Protein AF-A0A8E0RZE5-F1 (afdb_monomer_lite)

pLDDT: mean 84.93, std 12.9, range [28.92, 95.44]

Secondary structure (DSSP, 8-state):
--------HHHHHHHTTSS-SSSEEEETT---S-------S--GGGHHHHHHHHHIIIIIIIHIIIIIS----SS-TTSPPPP-TT---EEE-SSS-EEEE-TTS-EE-B--STT--B-S-BSS---EEEEEETTEEEEEEES----S--TT-SSGGGS-----GGGEEEEEETTEEEEEEEEGGGTEEEEEEE---SS---

Radius of gyration: 22.38 Å; chains: 1; bounding box: 60×38×76 Å

Organism: NCBI:txid27845

Sequence (202 aa):
MDVESEETAHELLEKLNLIPQYGWKARFDYQPEFTCRPFTIPRLSQIRDVVSMAVRYTFNYYLRKRFLERRLPFLDPSRHVSWSPIYGVPMGGIGSGAIGRGFRGEFVRSSLIPGIYSYEPQPADQFILTLRQNGRTIYQQVLSPKSAMPSNVSGLRGWSWGFPAESAYYIGLYPRAWTVFELPQYQLLLVCQQVRSFGDTQ

Foldseek 3Di:
DDDPPPCPVVNVCCVVVVDPPDFDKDFLPDDDPDADDPDQDDDPVCCVVCVVVVCCCVPVPQCCCCPVVVDHDLDDSNDDDHDDQFWAAWADDDVQWIWTQGFQRWTAFTCRDPSDTGGDTDQVDFDWDWDDDPNDTPDIATSGQDCDRDPPDDDCPPHHYHQPSRQKMKGGDPPKIWIWGDDVVVRDIDIDIDDYDDPPPD

InterPro domains:
  IPR024462 Glycosyl-hydrolase family 116, N-terminal [PF12215] (88-195)
  IPR052566 Non-lysosomal glucosylceramidase [PTHR12654] (15-195)

Structure (mmCIF, N/CA/C/O backbone):
data_AF-A0A8E0RZE5-F1
#
_entry.id   AF-A0A8E0RZE5-F1
#
loop_
_atom_site.group_PDB
_atom_site.id
_atom_site.type_symbol
_atom_site.label_atom_id
_atom_site.label_alt_id
_atom_site.label_comp_id
_atom_site.label_asym_id
_atom_site.label_entity_id
_atom_site.label_seq_id
_atom_site.pdbx_PDB_ins_code
_atom_site.Cartn_x
_atom_site.Cartn_y
_atom_site.Cartn_z
_atom_site.occupancy
_atom_site.B_iso_or_equiv
_atom_site.auth_seq_id
_atom_site.auth_comp_id
_atom_site.auth_asym_id
_atom_site.auth_atom_id
_atom_site.pdbx_PDB_model_num
ATOM 1 N N . MET A 1 1 ? -3.654 -12.179 39.854 1.00 30.16 1 MET A N 1
ATOM 2 C CA . MET A 1 1 ? -4.596 -11.150 40.310 1.00 30.16 1 MET A CA 1
ATOM 3 C C . MET A 1 1 ? -4.307 -9.877 39.538 1.00 30.16 1 MET A C 1
ATOM 5 O O . MET A 1 1 ? -3.412 -9.150 39.934 1.00 30.16 1 MET A O 1
ATOM 9 N N . ASP A 1 2 ? -4.873 -9.560 38.388 1.00 28.92 2 ASP A N 1
ATOM 10 C CA . ASP A 1 2 ? -5.624 -10.278 37.362 1.00 28.92 2 ASP A CA 1
ATOM 11 C C . ASP A 1 2 ? -5.278 -9.496 36.094 1.00 28.92 2 ASP A C 1
ATOM 13 O O . ASP A 1 2 ? -5.500 -8.290 36.036 1.00 28.92 2 ASP A O 1
ATOM 17 N N . VAL A 1 3 ? -4.627 -10.143 35.131 1.00 35.69 3 VAL A N 1
ATOM 18 C CA . VAL A 1 3 ? -4.495 -9.585 33.784 1.00 35.69 3 VAL A CA 1
ATOM 19 C C . VAL A 1 3 ? -5.544 -10.337 32.994 1.00 35.69 3 VAL A C 1
ATOM 21 O O . VAL A 1 3 ? -5.250 -11.361 32.380 1.00 35.69 3 VAL A O 1
ATOM 24 N N . GLU A 1 4 ? -6.798 -9.906 33.143 1.00 36.44 4 GLU A N 1
ATOM 25 C CA . GLU A 1 4 ? -7.834 -10.243 32.175 1.00 36.44 4 GLU A CA 1
ATOM 26 C C . GLU A 1 4 ? -7.290 -9.812 30.816 1.00 36.44 4 GLU A C 1
ATOM 28 O O . GLU A 1 4 ? -7.094 -8.632 30.534 1.00 36.44 4 GLU A O 1
ATOM 33 N N . SER A 1 5 ? -6.912 -10.811 30.029 1.00 42.62 5 SER A N 1
ATOM 34 C CA . SER A 1 5 ? -6.488 -10.672 28.653 1.00 42.62 5 SER A CA 1
ATOM 35 C C . SER A 1 5 ? -7.617 -9.997 27.883 1.00 42.62 5 SER A C 1
ATOM 37 O O . SER A 1 5 ? -8.615 -10.651 27.575 1.00 42.62 5 SER A O 1
ATOM 39 N N . GLU A 1 6 ? -7.479 -8.701 27.599 1.00 43.62 6 GLU A N 1
ATOM 40 C CA . GLU A 1 6 ? -8.288 -8.045 26.578 1.00 43.62 6 GLU A CA 1
ATOM 41 C C . GLU A 1 6 ? -8.127 -8.868 25.298 1.00 43.62 6 GLU A C 1
ATOM 43 O O . GLU A 1 6 ? -7.033 -8.944 24.731 1.00 43.62 6 GLU A O 1
ATOM 48 N N . GLU A 1 7 ? -9.194 -9.554 24.880 1.00 56.97 7 GLU A N 1
ATOM 49 C CA . GLU A 1 7 ? -9.241 -10.190 23.569 1.00 56.97 7 GLU A CA 1
ATOM 50 C C . GLU A 1 7 ? -8.843 -9.121 22.553 1.00 56.97 7 GLU A C 1
ATOM 52 O O . GLU A 1 7 ? -9.511 -8.092 22.416 1.00 56.97 7 GLU A O 1
ATOM 57 N N . THR A 1 8 ? -7.702 -9.313 21.891 1.00 74.56 8 THR A N 1
ATOM 58 C CA . THR A 1 8 ? -7.180 -8.297 20.975 1.00 74.56 8 THR A CA 1
ATOM 59 C C . THR A 1 8 ? -8.251 -8.071 19.907 1.00 74.56 8 THR A C 1
ATOM 61 O O . THR A 1 8 ? -8.817 -9.045 19.414 1.00 74.56 8 THR A O 1
ATOM 64 N N . ALA A 1 9 ? -8.566 -6.825 19.525 1.00 77.19 9 ALA A N 1
ATOM 65 C CA . ALA A 1 9 ? -9.668 -6.528 18.591 1.00 77.19 9 ALA A CA 1
ATOM 66 C C . ALA A 1 9 ? -9.609 -7.368 17.295 1.00 77.19 9 ALA A C 1
ATOM 68 O O . ALA A 1 9 ? -10.627 -7.702 16.693 1.00 77.19 9 ALA A O 1
ATOM 69 N N . HIS A 1 10 ? -8.400 -7.766 16.904 1.00 76.50 10 HIS A N 1
ATOM 70 C CA . HIS A 1 10 ? -8.121 -8.753 15.873 1.00 76.50 10 HIS A CA 1
ATOM 71 C C . HIS A 1 10 ? -8.764 -10.139 16.121 1.00 76.50 10 HIS A C 1
ATOM 73 O O . HIS A 1 10 ? -9.444 -10.657 15.242 1.00 76.50 10 HIS A O 1
ATOM 79 N N . GLU A 1 11 ? -8.595 -10.745 17.296 1.00 83.25 11 GLU A N 1
ATOM 80 C CA . GLU A 1 11 ? -9.179 -12.053 17.636 1.00 83.25 11 GLU A CA 1
ATOM 81 C C . GLU A 1 11 ? -10.711 -12.007 17.652 1.00 83.25 11 GLU A C 1
ATOM 83 O O . GLU A 1 11 ? -11.373 -12.922 17.161 1.00 83.25 11 GLU A O 1
ATOM 88 N N . LEU A 1 12 ? -11.285 -10.910 18.154 1.00 86.31 12 LEU A N 1
ATOM 89 C CA . LEU A 1 12 ? -12.726 -10.663 18.098 1.00 86.31 12 LEU A CA 1
ATOM 90 C C . LEU A 1 12 ? -13.228 -10.612 16.650 1.00 86.31 12 LEU A C 1
ATOM 92 O O . LEU A 1 12 ? -14.216 -11.260 16.308 1.00 86.31 12 LEU A O 1
ATOM 96 N N . LEU A 1 13 ? -12.535 -9.880 15.776 1.00 88.75 13 LEU A N 1
ATOM 97 C CA . LEU A 1 13 ? -12.908 -9.775 14.366 1.00 88.75 13 LEU A CA 1
ATOM 98 C C . LEU A 1 13 ? -12.758 -11.100 13.605 1.00 88.75 13 LEU A C 1
ATOM 100 O O . LEU A 1 13 ? -13.546 -11.358 12.690 1.00 88.75 13 LEU A O 1
ATOM 104 N N . GLU A 1 14 ? -11.789 -11.941 13.977 1.00 89.81 14 GLU A N 1
ATOM 105 C CA . GLU A 1 14 ? -11.653 -13.302 13.444 1.00 89.81 14 GLU A CA 1
ATOM 106 C C . GLU A 1 14 ? -12.816 -14.192 13.885 1.00 89.81 14 GLU A C 1
ATOM 108 O O . GLU A 1 14 ? -13.432 -14.844 13.044 1.00 89.81 14 GLU A O 1
ATOM 113 N N . LYS A 1 15 ? -13.180 -14.173 15.176 1.00 89.25 15 LYS A N 1
ATOM 114 C CA . LYS A 1 15 ? -14.340 -14.922 15.698 1.00 89.25 15 LYS A CA 1
ATOM 115 C C . LYS A 1 15 ? -15.646 -14.499 15.023 1.00 89.25 15 LYS A C 1
ATOM 117 O O . LYS A 1 15 ? -16.501 -15.337 14.749 1.00 89.25 15 LYS A O 1
ATOM 122 N N . LEU A 1 16 ? -15.787 -13.207 14.725 1.00 89.31 16 LEU A N 1
ATOM 123 C CA . LEU A 1 16 ? -16.935 -12.646 14.009 1.00 89.31 16 LEU A CA 1
ATOM 124 C C . LEU A 1 16 ? -16.896 -12.898 12.489 1.00 89.31 16 LEU A C 1
ATOM 126 O O . LEU A 1 16 ? -17.809 -12.463 11.788 1.00 89.31 16 LEU A O 1
ATOM 130 N N . ASN A 1 17 ? -15.873 -13.586 11.962 1.00 88.00 17 ASN A N 1
ATOM 131 C CA . ASN A 1 17 ? -15.662 -13.834 10.529 1.00 88.00 17 ASN A CA 1
ATOM 132 C C . ASN A 1 17 ? -15.628 -12.556 9.662 1.00 88.00 17 ASN A C 1
ATOM 134 O O . ASN A 1 17 ? -15.908 -12.599 8.462 1.00 88.00 17 ASN A O 1
ATOM 138 N N . LEU A 1 18 ? -15.269 -11.409 10.247 1.00 89.56 18 LEU A N 1
ATOM 139 C CA . LEU A 1 18 ? -15.143 -10.138 9.523 1.00 89.56 18 LEU A CA 1
ATOM 140 C C . LEU A 1 18 ? -13.775 -9.997 8.846 1.00 89.56 18 LEU A C 1
ATOM 142 O O . LEU A 1 18 ? -13.656 -9.346 7.803 1.00 89.56 18 LEU A O 1
ATOM 146 N N . ILE A 1 19 ? -12.753 -10.636 9.419 1.00 92.75 19 ILE A N 1
ATOM 147 C CA . ILE A 1 19 ? -11.403 -10.737 8.857 1.00 92.75 19 ILE A CA 1
ATOM 148 C C . ILE A 1 19 ? -10.989 -12.209 8.731 1.00 92.75 19 ILE A C 1
ATOM 150 O O . ILE A 1 19 ? -11.467 -13.050 9.493 1.00 92.75 19 ILE A O 1
ATOM 154 N N . PRO A 1 20 ? -10.120 -12.559 7.767 1.00 92.06 20 PRO A N 1
ATOM 155 C CA . PRO A 1 20 ? -9.684 -13.935 7.602 1.00 92.06 20 PRO A CA 1
ATOM 156 C C . PRO A 1 20 ? -8.624 -14.311 8.643 1.00 92.06 20 PRO A C 1
ATOM 158 O O . PRO A 1 20 ? -7.721 -13.530 8.943 1.00 92.06 20 PRO A O 1
ATOM 161 N N . GLN A 1 21 ? -8.677 -15.563 9.099 1.00 89.50 21 GLN A N 1
ATOM 162 C CA . GLN A 1 21 ? -7.650 -16.142 9.970 1.00 89.50 21 GLN A CA 1
ATOM 163 C C . GLN A 1 21 ? -6.274 -16.192 9.281 1.00 89.50 21 GLN A C 1
ATOM 165 O O . GLN A 1 21 ? -5.235 -15.942 9.894 1.00 89.50 21 GLN A O 1
ATOM 170 N N . TYR A 1 22 ? -6.269 -16.480 7.977 1.00 90.75 22 TYR A N 1
ATOM 171 C CA . TYR A 1 22 ? -5.066 -16.610 7.159 1.00 90.75 22 TYR A CA 1
ATOM 172 C C . TYR A 1 22 ? -4.827 -15.374 6.291 1.00 90.75 22 TYR A C 1
ATOM 174 O O . TYR A 1 22 ? -5.759 -14.711 5.841 1.00 90.75 22 TYR A O 1
ATOM 182 N N . GLY A 1 23 ? -3.561 -15.102 5.990 1.00 92.12 23 GLY A N 1
ATOM 183 C CA . GLY A 1 23 ? -3.151 -14.008 5.117 1.00 92.12 23 GLY A CA 1
ATOM 184 C C . GLY A 1 23 ? -1.868 -13.357 5.603 1.00 92.12 23 GLY A C 1
ATOM 185 O O . GLY A 1 23 ? -1.383 -13.634 6.699 1.00 92.12 23 GLY A O 1
ATOM 186 N N . TRP A 1 24 ? -1.313 -12.476 4.778 1.00 94.06 24 TRP A N 1
ATOM 187 C CA . TRP A 1 24 ? -0.194 -11.647 5.202 1.00 94.06 24 TRP A CA 1
ATOM 188 C C . TRP A 1 24 ? -0.720 -10.490 6.047 1.00 94.06 24 TRP A C 1
ATOM 190 O O . TRP A 1 24 ? -1.491 -9.670 5.546 1.00 94.06 24 TRP A O 1
ATOM 200 N N . LYS A 1 25 ? -0.322 -10.443 7.320 1.00 93.69 25 LYS A N 1
ATOM 201 C CA . LYS A 1 25 ? -0.759 -9.436 8.288 1.00 93.69 25 LYS A CA 1
ATOM 202 C C . LYS A 1 25 ? 0.394 -8.487 8.585 1.00 93.69 25 LYS A C 1
ATOM 204 O O . LYS A 1 25 ? 1.495 -8.937 8.892 1.00 93.69 25 LYS A O 1
ATOM 209 N N . ALA A 1 26 ? 0.144 -7.188 8.492 1.00 93.50 26 ALA A N 1
ATOM 210 C CA . ALA A 1 26 ? 1.132 -6.161 8.792 1.00 93.50 26 ALA A CA 1
ATOM 211 C C . ALA A 1 26 ? 0.454 -4.956 9.439 1.00 93.50 26 ALA A C 1
ATOM 213 O O . ALA A 1 26 ? -0.523 -4.424 8.911 1.00 93.50 26 ALA A O 1
ATOM 214 N N . ARG A 1 27 ? 0.985 -4.501 10.572 1.00 93.25 27 ARG A N 1
ATOM 215 C CA . ARG A 1 27 ? 0.620 -3.206 11.154 1.00 93.25 27 ARG A CA 1
ATOM 216 C C . ARG A 1 27 ? 1.243 -2.071 10.346 1.00 93.25 27 ARG A C 1
ATOM 218 O O . ARG A 1 27 ? 2.195 -2.290 9.596 1.00 93.25 27 ARG A O 1
ATOM 225 N N . PHE A 1 28 ? 0.716 -0.855 10.457 1.00 93.44 28 PHE A N 1
ATOM 226 C CA . PHE A 1 28 ? 1.209 0.264 9.641 1.00 93.44 28 PHE A CA 1
ATOM 227 C C . PHE A 1 28 ? 2.633 0.708 10.021 1.00 93.44 28 PHE A C 1
ATOM 229 O O . PHE A 1 28 ? 3.340 1.277 9.183 1.00 93.44 28 PHE A O 1
ATOM 236 N N . ASP A 1 29 ? 3.070 0.418 11.244 1.00 92.38 29 ASP A N 1
ATOM 237 C CA . ASP A 1 29 ? 4.423 0.644 11.766 1.00 92.38 29 ASP A CA 1
ATOM 238 C C . ASP A 1 29 ? 5.454 -0.382 11.261 1.00 92.38 29 ASP A C 1
ATOM 240 O O . ASP A 1 29 ? 6.655 -0.133 11.363 1.00 92.38 29 ASP A O 1
ATOM 244 N N . TYR A 1 30 ? 5.013 -1.490 10.653 1.00 91.75 30 TYR A N 1
ATOM 245 C CA . TYR A 1 30 ? 5.892 -2.558 10.181 1.00 91.75 30 TYR A CA 1
ATOM 246 C C . TYR A 1 30 ? 6.994 -2.033 9.250 1.00 91.75 30 TYR A C 1
ATOM 248 O O . TYR A 1 30 ? 6.720 -1.396 8.226 1.00 91.75 30 TYR A O 1
ATOM 256 N N . GLN A 1 31 ? 8.247 -2.340 9.585 1.00 89.44 31 GLN A N 1
ATOM 257 C CA . GLN A 1 31 ? 9.413 -2.082 8.747 1.00 89.44 31 GLN A CA 1
ATOM 258 C C . GLN A 1 31 ? 10.044 -3.413 8.327 1.00 89.44 31 GLN A C 1
ATOM 260 O O . GLN A 1 31 ? 10.204 -4.296 9.169 1.00 89.44 31 GLN A O 1
ATOM 265 N N . PRO A 1 32 ? 10.413 -3.586 7.048 1.00 86.88 32 PRO A N 1
ATOM 266 C CA . PRO A 1 32 ? 11.076 -4.808 6.615 1.00 86.88 32 PRO A CA 1
ATOM 267 C C . PRO A 1 32 ? 12.462 -4.934 7.237 1.00 86.88 32 PRO A C 1
ATOM 269 O O . PRO A 1 32 ? 13.221 -3.969 7.279 1.00 86.88 32 PRO A O 1
ATOM 272 N N . GLU A 1 33 ? 12.814 -6.154 7.627 1.00 86.75 33 GLU A N 1
ATOM 273 C CA . GLU A 1 33 ? 14.111 -6.475 8.233 1.00 86.75 33 GLU A CA 1
ATOM 274 C C . GLU A 1 33 ? 15.277 -6.353 7.244 1.00 86.75 33 GLU A C 1
ATOM 276 O O . GLU A 1 33 ? 16.413 -6.079 7.625 1.00 86.75 33 GLU A O 1
ATOM 281 N N . PHE A 1 34 ? 15.003 -6.552 5.954 1.00 85.75 34 PHE A N 1
ATOM 282 C CA . PHE A 1 34 ? 16.008 -6.543 4.902 1.00 85.75 34 PHE A CA 1
ATOM 283 C C . PHE A 1 34 ? 15.711 -5.482 3.851 1.00 85.75 34 PHE A C 1
ATOM 285 O O . PHE A 1 34 ? 14.564 -5.171 3.533 1.00 85.75 34 PHE A O 1
ATOM 292 N N . THR A 1 35 ? 16.783 -4.970 3.252 1.00 83.81 35 THR A N 1
ATOM 293 C CA . THR A 1 35 ? 16.704 -4.090 2.087 1.00 83.81 35 THR A CA 1
ATOM 294 C C . THR A 1 35 ? 17.123 -4.870 0.852 1.00 83.81 35 THR A C 1
ATOM 296 O O . THR A 1 35 ? 18.185 -5.494 0.827 1.00 83.81 35 THR A O 1
ATOM 299 N N . CYS A 1 36 ? 16.298 -4.855 -0.195 1.00 82.19 36 CYS A N 1
ATOM 300 C CA . CYS A 1 36 ? 16.719 -5.382 -1.488 1.00 82.19 36 CYS A CA 1
ATOM 301 C C . CYS A 1 36 ? 17.327 -4.247 -2.302 1.00 82.19 36 CYS A C 1
ATOM 303 O O . CYS A 1 36 ? 16.740 -3.174 -2.429 1.00 82.19 36 CYS A O 1
ATOM 305 N N . ARG A 1 37 ? 18.489 -4.489 -2.902 1.00 81.25 37 ARG A N 1
ATOM 306 C CA . ARG A 1 37 ? 19.040 -3.597 -3.921 1.00 81.25 37 ARG A CA 1
ATOM 307 C C . ARG A 1 37 ? 18.920 -4.290 -5.270 1.00 81.25 37 ARG A C 1
ATOM 309 O O . ARG A 1 37 ? 19.299 -5.460 -5.359 1.00 81.25 37 ARG A O 1
ATOM 316 N N . PRO A 1 38 ? 18.385 -3.619 -6.305 1.00 81.12 38 PRO A N 1
ATOM 317 C CA . PRO A 1 38 ? 18.428 -4.182 -7.640 1.00 81.12 38 PRO A CA 1
ATOM 318 C C . PRO A 1 38 ? 19.887 -4.412 -8.037 1.00 81.12 38 PRO A C 1
ATOM 320 O O . PRO A 1 38 ? 20.790 -3.676 -7.636 1.00 81.12 38 PRO A O 1
ATOM 323 N N . PHE A 1 39 ? 20.117 -5.472 -8.800 1.00 78.62 39 PHE A N 1
ATOM 324 C CA . PHE A 1 39 ? 21.437 -5.771 -9.323 1.00 78.62 39 PHE A CA 1
ATOM 325 C C . PHE A 1 39 ? 21.789 -4.760 -10.417 1.00 78.62 39 PHE A C 1
ATOM 327 O O . PHE A 1 39 ? 21.282 -4.863 -11.529 1.00 78.62 39 PHE A O 1
ATOM 334 N N . THR A 1 40 ? 22.638 -3.787 -10.085 1.00 72.25 40 THR A N 1
ATOM 335 C CA . THR A 1 40 ? 22.997 -2.700 -11.011 1.00 72.25 40 THR A CA 1
ATOM 336 C C . THR A 1 40 ? 24.359 -2.907 -11.671 1.00 72.25 40 THR A C 1
ATOM 338 O O . THR A 1 40 ? 24.563 -2.485 -12.805 1.00 72.25 40 THR A O 1
ATOM 341 N N . ILE A 1 41 ? 25.316 -3.533 -10.974 1.00 78.69 41 ILE A N 1
ATOM 342 C CA . ILE A 1 41 ? 26.708 -3.635 -11.438 1.00 78.69 41 ILE A CA 1
ATOM 343 C C . ILE A 1 41 ? 27.179 -5.091 -11.334 1.00 78.69 41 ILE A C 1
ATOM 345 O O . ILE A 1 41 ? 27.257 -5.621 -10.220 1.00 78.69 41 ILE A O 1
ATOM 349 N N . PRO A 1 42 ? 27.505 -5.749 -12.464 1.00 80.81 42 PRO A N 1
ATOM 350 C CA . PRO A 1 42 ? 28.067 -7.089 -12.439 1.00 80.81 42 PRO A CA 1
ATOM 351 C C . PRO A 1 42 ? 29.472 -7.092 -11.848 1.00 80.81 42 PRO A C 1
ATOM 353 O O . PRO A 1 42 ? 30.233 -6.133 -11.984 1.00 80.81 42 PRO A O 1
ATOM 356 N N . ARG A 1 43 ? 29.843 -8.207 -11.212 1.00 85.94 43 ARG A N 1
ATOM 357 C CA . ARG A 1 43 ? 31.231 -8.413 -10.782 1.00 85.94 43 ARG A CA 1
ATOM 358 C C . ARG A 1 43 ? 32.127 -8.474 -12.018 1.00 85.94 43 ARG A C 1
ATOM 360 O O . ARG A 1 43 ? 31.706 -8.996 -13.046 1.00 85.94 43 ARG A O 1
ATOM 367 N N . LEU A 1 44 ? 33.377 -8.016 -11.908 1.00 86.31 44 LEU A N 1
ATOM 368 C CA . LEU A 1 44 ? 34.318 -7.990 -13.040 1.00 86.31 44 LEU A CA 1
ATOM 369 C C . LEU A 1 44 ? 34.457 -9.357 -13.733 1.00 86.31 44 LEU A C 1
ATOM 371 O O . LEU A 1 44 ? 34.495 -9.426 -14.957 1.00 86.31 44 LEU A O 1
ATOM 375 N N . SER A 1 45 ? 34.444 -10.448 -12.963 1.00 87.94 45 SER A N 1
ATOM 376 C CA . SER A 1 45 ? 34.486 -11.817 -13.490 1.00 87.94 45 SER A CA 1
ATOM 377 C C . SER A 1 45 ? 33.257 -12.205 -14.319 1.00 87.94 45 SER A C 1
ATOM 379 O O . SER A 1 45 ? 33.375 -13.013 -15.231 1.00 87.94 45 SER A O 1
ATOM 381 N N . GLN A 1 46 ? 32.095 -11.611 -14.039 1.00 87.88 46 GLN A N 1
ATOM 382 C CA . GLN A 1 46 ? 30.822 -11.884 -14.715 1.00 87.88 46 GLN A CA 1
ATOM 383 C C . GLN A 1 46 ? 30.632 -11.032 -15.977 1.00 87.88 46 GLN A C 1
ATOM 385 O O . GLN A 1 46 ? 29.736 -11.302 -16.773 1.00 87.88 46 GLN A O 1
ATOM 390 N N . ILE A 1 47 ? 31.461 -10.001 -16.189 1.00 87.12 47 ILE A N 1
ATOM 391 C CA . ILE A 1 47 ? 31.330 -9.100 -17.344 1.00 87.12 47 ILE A CA 1
ATOM 392 C C . ILE A 1 47 ? 31.426 -9.883 -18.654 1.00 87.12 47 ILE A C 1
ATOM 394 O O . ILE A 1 47 ? 30.617 -9.657 -19.551 1.00 87.12 47 ILE A O 1
ATOM 398 N N . ARG A 1 48 ? 32.356 -10.843 -18.755 1.00 87.31 48 ARG A N 1
ATOM 399 C CA . ARG A 1 48 ? 32.532 -11.666 -19.963 1.00 87.31 48 ARG A CA 1
ATOM 400 C C . ARG A 1 48 ? 31.234 -12.365 -20.379 1.00 87.31 48 ARG A C 1
ATOM 402 O O . ARG A 1 48 ? 30.917 -12.394 -21.567 1.00 87.31 48 ARG A O 1
ATOM 409 N N . ASP A 1 49 ? 30.483 -12.871 -19.409 1.00 85.75 49 ASP A N 1
ATOM 410 C CA . ASP A 1 49 ? 29.258 -13.631 -19.653 1.00 85.75 49 ASP A CA 1
ATOM 411 C C . ASP A 1 49 ? 28.097 -12.707 -20.055 1.00 85.75 49 ASP A C 1
ATOM 413 O O . ASP A 1 49 ? 27.293 -13.036 -20.929 1.00 85.75 49 ASP A O 1
ATOM 417 N N . VAL A 1 50 ? 28.049 -11.502 -19.479 1.00 87.81 50 VAL A N 1
ATOM 418 C CA . VAL A 1 50 ? 26.977 -10.519 -19.707 1.00 87.81 50 VAL A CA 1
ATOM 419 C C . VAL A 1 50 ? 27.176 -9.719 -21.001 1.00 87.81 50 VAL A C 1
ATOM 421 O O . VAL A 1 50 ? 26.194 -9.315 -21.626 1.00 87.81 50 VAL A O 1
ATOM 424 N N . VAL A 1 51 ? 28.418 -9.506 -21.451 1.00 88.62 51 VAL A N 1
ATOM 425 C CA . VAL A 1 51 ? 28.737 -8.644 -22.607 1.00 88.62 51 VAL A CA 1
ATOM 426 C C . VAL A 1 51 ? 28.043 -9.101 -23.890 1.00 88.62 51 VAL A C 1
ATOM 428 O O . VAL A 1 51 ? 27.478 -8.273 -24.603 1.00 88.62 51 VAL A O 1
ATOM 431 N N . SER A 1 52 ? 28.024 -10.405 -24.179 1.00 89.06 52 SER A N 1
ATOM 432 C CA . SER A 1 52 ? 27.389 -10.920 -25.403 1.00 89.06 52 SER A CA 1
ATOM 433 C C . SER A 1 52 ? 25.882 -10.618 -25.447 1.00 89.06 52 SER A C 1
ATOM 435 O O . SER A 1 52 ? 25.350 -10.200 -26.480 1.00 89.06 52 SER A O 1
ATOM 437 N N . MET A 1 53 ? 25.203 -10.757 -24.306 1.00 88.00 53 MET A N 1
ATOM 438 C CA . MET A 1 53 ? 23.792 -10.419 -24.137 1.00 88.00 53 MET A CA 1
ATOM 439 C C . MET A 1 53 ? 23.577 -8.906 -24.203 1.00 88.00 53 MET A C 1
ATOM 441 O O . MET A 1 53 ? 22.663 -8.454 -24.890 1.00 88.00 53 MET A O 1
ATOM 445 N N . ALA A 1 54 ? 24.433 -8.121 -23.543 1.00 88.56 54 ALA A N 1
ATOM 446 C CA . ALA A 1 54 ? 24.340 -6.666 -23.516 1.00 88.56 54 ALA A CA 1
ATOM 447 C C . ALA A 1 54 ? 24.477 -6.057 -24.919 1.00 88.56 54 ALA A C 1
ATOM 449 O O . ALA A 1 54 ? 23.678 -5.200 -25.293 1.00 88.56 54 ALA A O 1
ATOM 450 N N . VAL A 1 55 ? 25.427 -6.537 -25.730 1.00 90.31 55 VAL A N 1
ATOM 451 C CA . VAL A 1 55 ? 25.598 -6.112 -27.131 1.00 90.31 55 VAL A CA 1
ATOM 452 C C . VAL A 1 55 ? 24.354 -6.453 -27.954 1.00 90.31 55 VAL A C 1
ATOM 454 O O . VAL A 1 55 ? 23.788 -5.573 -28.601 1.00 90.31 55 VAL A O 1
ATOM 457 N N . ARG A 1 56 ? 23.871 -7.703 -27.892 1.00 89.06 56 ARG A N 1
ATOM 458 C CA . ARG A 1 56 ? 22.662 -8.123 -28.623 1.00 89.06 56 ARG A CA 1
ATOM 459 C C . ARG A 1 56 ? 21.439 -7.300 -28.223 1.00 89.06 56 ARG A C 1
ATOM 461 O O . ARG A 1 56 ? 20.719 -6.824 -29.095 1.00 89.06 56 ARG A O 1
ATOM 468 N N . TYR A 1 57 ? 21.220 -7.104 -26.925 1.00 89.50 57 TYR A N 1
ATOM 469 C CA . TYR A 1 57 ? 20.116 -6.296 -26.420 1.00 89.50 57 TYR A CA 1
ATOM 470 C C . TYR A 1 57 ? 20.233 -4.846 -26.894 1.00 89.50 57 TYR A C 1
ATOM 472 O O . TYR A 1 57 ? 19.272 -4.297 -27.423 1.00 89.50 57 TYR A O 1
ATOM 480 N N . THR A 1 58 ? 21.410 -4.235 -26.762 1.00 88.31 58 THR A N 1
ATOM 481 C CA . THR A 1 58 ? 21.597 -2.811 -27.060 1.00 88.31 58 THR A CA 1
ATOM 482 C C . THR A 1 58 ? 21.435 -2.539 -28.553 1.00 88.31 58 THR A C 1
ATOM 484 O O . THR A 1 58 ? 20.584 -1.743 -28.948 1.00 88.31 58 THR A O 1
ATOM 487 N N . PHE A 1 59 ? 22.195 -3.233 -29.401 1.00 89.31 59 PHE A N 1
ATOM 488 C CA . PHE A 1 59 ? 22.237 -2.936 -30.831 1.00 89.31 59 PHE A CA 1
ATOM 489 C C . PHE A 1 59 ? 21.037 -3.503 -31.595 1.00 89.31 59 PHE A C 1
ATOM 491 O O . PHE A 1 59 ? 20.434 -2.789 -32.396 1.00 89.31 59 PHE A O 1
ATOM 498 N N . ASN A 1 60 ? 20.638 -4.752 -31.327 1.00 85.56 60 ASN A N 1
ATOM 499 C CA . ASN A 1 60 ? 19.606 -5.410 -32.138 1.00 85.56 60 ASN A CA 1
ATOM 500 C C . ASN A 1 60 ? 18.185 -5.097 -31.658 1.00 85.56 60 ASN A C 1
ATOM 502 O O . ASN A 1 60 ? 17.250 -5.133 -32.461 1.00 85.56 60 ASN A O 1
ATOM 506 N N . TYR A 1 61 ? 18.009 -4.802 -30.366 1.00 87.38 61 TYR A N 1
ATOM 507 C CA . TYR A 1 61 ? 16.690 -4.593 -29.774 1.00 87.38 61 TYR A CA 1
ATOM 508 C C . TYR A 1 61 ? 16.467 -3.147 -29.321 1.00 87.38 61 TYR A C 1
ATOM 510 O O . TYR A 1 61 ? 15.563 -2.492 -29.836 1.00 87.38 61 TYR A O 1
ATOM 518 N N . TYR A 1 62 ? 17.289 -2.618 -28.413 1.00 88.31 62 TYR A N 1
ATOM 519 C CA . TYR A 1 62 ? 17.082 -1.305 -27.800 1.00 88.31 62 TYR A CA 1
ATOM 520 C C . TYR A 1 62 ? 17.161 -0.171 -28.826 1.00 88.31 62 TYR A C 1
ATOM 522 O O . TYR A 1 62 ? 16.218 0.613 -28.932 1.00 88.31 62 TYR A O 1
ATOM 530 N N . LEU A 1 63 ? 18.231 -0.107 -29.632 1.00 88.00 63 LEU A N 1
ATOM 531 C CA . LEU A 1 63 ? 18.367 0.922 -30.670 1.00 88.00 63 LEU A CA 1
ATOM 532 C C . LEU A 1 63 ? 17.226 0.836 -31.690 1.00 88.00 63 LEU A C 1
ATOM 534 O O . LEU A 1 63 ? 16.588 1.842 -31.995 1.00 88.00 63 LEU A O 1
ATOM 538 N N . ARG A 1 64 ? 16.904 -0.372 -32.165 1.00 86.06 64 ARG A N 1
ATOM 539 C CA . ARG A 1 64 ? 15.808 -0.589 -33.116 1.00 86.06 64 ARG A CA 1
ATOM 540 C C . ARG A 1 64 ? 14.458 -0.134 -32.546 1.00 86.06 64 ARG A C 1
ATOM 542 O O . ARG A 1 64 ? 13.748 0.625 -33.200 1.00 86.06 64 ARG A O 1
ATOM 549 N N . LYS A 1 65 ? 14.113 -0.534 -31.318 1.00 86.62 65 LYS A N 1
ATOM 550 C CA . LYS A 1 65 ? 12.860 -0.136 -30.653 1.00 86.62 65 LYS A CA 1
ATOM 551 C C . LYS A 1 65 ? 12.791 1.369 -30.396 1.00 86.62 65 LYS A C 1
ATOM 553 O O . LYS A 1 65 ? 11.767 1.992 -30.679 1.00 86.62 65 LYS A O 1
ATOM 558 N N . ARG A 1 66 ? 13.882 1.960 -29.899 1.00 84.38 66 ARG A N 1
ATOM 559 C CA . ARG A 1 66 ? 13.927 3.372 -29.507 1.00 84.38 66 ARG A CA 1
ATOM 560 C C . ARG A 1 66 ? 13.919 4.313 -30.708 1.00 84.38 66 ARG A C 1
ATOM 562 O O . ARG A 1 66 ? 13.192 5.303 -30.673 1.00 84.38 66 ARG A O 1
ATOM 569 N N . PHE A 1 67 ? 14.712 4.018 -31.738 1.00 86.62 67 PHE A N 1
ATOM 570 C CA . PHE A 1 67 ? 14.909 4.917 -32.877 1.00 86.62 67 PHE A CA 1
ATOM 571 C C . PHE A 1 67 ? 13.974 4.621 -34.051 1.00 86.62 67 PHE A C 1
ATOM 573 O O . PHE A 1 67 ? 13.445 5.564 -34.635 1.00 86.62 67 PHE A O 1
ATOM 580 N N . LEU A 1 68 ? 13.728 3.347 -34.376 1.00 87.06 68 LEU A N 1
ATOM 581 C CA . LEU A 1 68 ? 12.898 2.979 -35.527 1.00 87.06 68 LEU A CA 1
ATOM 582 C C . LEU A 1 68 ? 11.410 2.957 -35.163 1.00 87.06 68 LEU A C 1
ATOM 584 O O . LEU A 1 68 ? 10.593 3.580 -35.831 1.00 87.06 68 LEU A O 1
ATOM 588 N N . GLU A 1 69 ? 11.059 2.274 -34.071 1.00 85.25 69 GLU A N 1
ATOM 589 C CA . GLU A 1 69 ? 9.657 2.120 -33.652 1.00 85.25 69 GLU A CA 1
ATOM 590 C C . GLU A 1 69 ? 9.169 3.239 -32.718 1.00 85.25 69 GLU A C 1
ATOM 592 O O . GLU A 1 69 ? 7.972 3.334 -32.455 1.00 85.25 69 GLU A O 1
ATOM 597 N N . ARG A 1 70 ? 10.080 4.083 -32.205 1.00 83.25 70 ARG A N 1
ATOM 598 C CA . ARG A 1 70 ? 9.804 5.156 -31.228 1.00 83.25 70 ARG A CA 1
ATOM 599 C C . ARG A 1 70 ? 9.045 4.678 -29.983 1.00 83.25 70 ARG A C 1
ATOM 601 O O . ARG A 1 70 ? 8.305 5.442 -29.366 1.00 83.25 70 ARG A O 1
ATOM 608 N N . ARG A 1 71 ? 9.259 3.423 -29.581 1.00 79.50 71 ARG A N 1
ATOM 609 C CA . ARG A 1 71 ? 8.662 2.815 -28.383 1.00 79.50 71 ARG A CA 1
ATOM 610 C C . ARG A 1 71 ? 9.724 2.559 -27.322 1.00 79.50 71 ARG A C 1
ATOM 612 O O . ARG A 1 71 ? 10.902 2.380 -27.631 1.00 79.50 71 ARG A O 1
ATOM 619 N N . LEU A 1 72 ? 9.301 2.547 -26.061 1.00 74.06 72 LEU A N 1
ATOM 620 C CA . LEU A 1 72 ? 10.148 2.093 -24.964 1.00 74.06 72 LEU A CA 1
ATOM 621 C C . LEU A 1 72 ? 10.129 0.558 -24.903 1.00 74.06 72 LEU A C 1
ATOM 623 O O . LEU A 1 72 ? 9.077 -0.045 -25.139 1.00 74.06 72 LEU A O 1
ATOM 627 N N . PRO A 1 73 ? 11.270 -0.087 -24.616 1.00 76.81 73 PRO A N 1
ATOM 628 C CA . PRO A 1 73 ? 11.295 -1.517 -24.348 1.00 76.81 73 PRO A CA 1
ATOM 629 C C . PRO A 1 73 ? 10.470 -1.822 -23.089 1.00 76.81 73 PRO A C 1
ATOM 631 O O . PRO A 1 73 ? 10.575 -1.118 -22.090 1.00 76.81 73 PRO A O 1
ATOM 634 N N . PHE A 1 74 ? 9.653 -2.878 -23.141 1.00 71.00 74 PHE A N 1
ATOM 635 C CA . PHE A 1 74 ? 8.821 -3.292 -22.002 1.00 71.00 74 PHE A CA 1
ATOM 636 C C . PHE A 1 74 ? 9.658 -3.758 -20.796 1.00 71.00 74 PHE A C 1
ATOM 638 O O . PHE A 1 74 ? 9.320 -3.472 -19.654 1.00 71.00 74 PHE A O 1
ATOM 645 N N . LEU A 1 75 ? 10.773 -4.445 -21.059 1.00 73.81 75 LEU A N 1
ATOM 646 C CA . LEU A 1 75 ? 11.782 -4.819 -20.071 1.00 73.81 75 LEU A CA 1
ATOM 647 C C . LEU A 1 75 ? 13.068 -4.078 -20.412 1.00 73.81 75 LEU A C 1
ATOM 649 O O . LEU A 1 75 ? 13.668 -4.345 -21.455 1.00 73.81 75 LEU A O 1
ATOM 653 N N . ASP A 1 76 ? 13.469 -3.158 -19.540 1.00 76.88 76 ASP A N 1
ATOM 654 C CA . ASP A 1 76 ? 14.729 -2.439 -19.657 1.00 76.88 76 ASP A CA 1
ATOM 655 C C . ASP A 1 76 ? 15.670 -2.840 -18.513 1.00 76.88 76 ASP A C 1
ATOM 657 O O . ASP A 1 76 ? 15.508 -2.357 -17.390 1.00 76.88 76 ASP A O 1
ATOM 661 N N . PRO A 1 77 ? 16.672 -3.701 -18.770 1.00 76.38 77 PRO A N 1
ATOM 662 C CA . PRO A 1 77 ? 17.647 -4.104 -17.765 1.00 76.38 77 PRO A CA 1
ATOM 663 C C . PRO A 1 77 ? 18.482 -2.941 -17.229 1.00 76.38 77 PRO A C 1
ATOM 665 O O . PRO A 1 77 ? 19.134 -3.116 -16.213 1.00 76.38 77 PRO A O 1
ATOM 668 N N . SER A 1 78 ? 18.501 -1.783 -17.897 1.00 74.62 78 SER A N 1
ATOM 669 C CA . SER A 1 78 ? 19.247 -0.606 -17.436 1.00 74.62 78 SER A CA 1
ATOM 670 C C . SER A 1 78 ? 18.438 0.300 -16.503 1.00 74.62 78 SER A C 1
ATOM 672 O O . SER A 1 78 ? 19.008 1.102 -15.763 1.00 74.62 78 SER A O 1
ATOM 674 N N . ARG A 1 79 ? 17.104 0.177 -16.517 1.00 78.25 79 ARG A N 1
ATOM 675 C CA . ARG A 1 79 ? 16.187 0.964 -15.688 1.00 78.25 79 ARG A CA 1
ATOM 676 C C . ARG A 1 79 ? 15.514 0.059 -14.674 1.00 78.25 79 ARG A C 1
ATOM 678 O O . ARG A 1 79 ? 14.429 -0.471 -14.895 1.00 78.25 79 ARG A O 1
ATOM 685 N N . HIS A 1 80 ? 16.171 -0.095 -13.537 1.00 81.25 80 HIS A N 1
ATOM 686 C CA . HIS A 1 80 ? 15.615 -0.841 -12.420 1.00 81.25 80 HIS A CA 1
ATOM 687 C C . HIS A 1 80 ? 14.583 -0.007 -11.661 1.00 81.25 80 HIS A C 1
ATOM 689 O O . HIS A 1 80 ? 14.766 1.190 -11.440 1.00 81.25 80 HIS A O 1
ATOM 695 N N . VAL A 1 81 ? 13.526 -0.668 -11.202 1.00 84.06 81 VAL A N 1
ATOM 696 C CA . VAL A 1 81 ? 12.591 -0.089 -10.237 1.00 84.06 81 VAL A CA 1
ATOM 697 C C . VAL A 1 81 ? 13.274 -0.074 -8.871 1.00 84.06 81 VAL A C 1
ATOM 699 O O . VAL A 1 81 ? 13.864 -1.076 -8.458 1.00 84.06 81 VAL A O 1
ATOM 702 N N . SER A 1 82 ? 13.222 1.064 -8.178 1.00 84.00 82 SER A N 1
ATOM 703 C CA . SER A 1 82 ? 13.748 1.165 -6.820 1.00 84.00 82 SER A CA 1
ATOM 704 C C . SER A 1 82 ? 12.967 0.249 -5.880 1.00 84.00 82 SER A C 1
ATOM 706 O O . SER A 1 82 ? 11.758 0.051 -6.013 1.00 84.00 82 SER A O 1
ATOM 708 N N . TRP A 1 83 ? 13.668 -0.338 -4.914 1.00 86.44 83 TRP A N 1
ATOM 709 C CA . TRP A 1 83 ? 13.010 -1.139 -3.895 1.00 86.44 83 TRP A CA 1
ATOM 710 C C . TRP A 1 83 ? 12.147 -0.240 -3.010 1.00 86.44 83 TRP A C 1
ATOM 712 O O . TRP A 1 83 ? 12.638 0.724 -2.423 1.00 86.44 83 TRP A O 1
ATOM 722 N N . SER A 1 84 ? 10.859 -0.564 -2.927 1.00 88.38 84 SER A N 1
ATOM 723 C CA . SER A 1 84 ? 9.900 0.131 -2.077 1.00 88.38 84 SER A CA 1
ATOM 724 C C . SER A 1 84 ? 8.961 -0.892 -1.432 1.00 88.38 84 SER A C 1
ATOM 726 O O . SER A 1 84 ? 8.105 -1.461 -2.109 1.00 88.38 84 SER A O 1
ATOM 728 N N . PRO A 1 85 ? 9.116 -1.189 -0.136 1.00 89.81 85 PRO A N 1
ATOM 729 C CA . PRO A 1 85 ? 8.365 -2.234 0.548 1.00 89.81 85 PRO A CA 1
ATOM 730 C C . PRO A 1 85 ? 7.030 -1.695 1.070 1.00 89.81 85 PRO A C 1
ATOM 732 O O . PRO A 1 85 ? 6.734 -1.789 2.254 1.00 89.81 85 PRO A O 1
ATOM 735 N N . ILE A 1 86 ? 6.253 -1.052 0.202 1.00 90.44 86 ILE A N 1
ATOM 736 C CA . ILE A 1 86 ? 4.998 -0.381 0.576 1.00 90.44 86 ILE A CA 1
ATOM 737 C C . ILE A 1 86 ? 3.771 -1.035 -0.055 1.00 90.44 86 ILE A C 1
ATOM 739 O O . ILE A 1 86 ? 2.656 -0.587 0.171 1.00 90.44 86 ILE A O 1
ATOM 743 N N . TYR A 1 87 ? 3.957 -2.075 -0.868 1.00 92.38 87 TYR A N 1
ATOM 744 C CA . TYR A 1 87 ? 2.895 -2.674 -1.672 1.00 92.38 87 TYR A CA 1
ATOM 745 C C . TYR A 1 87 ? 1.959 -3.575 -0.857 1.00 92.38 87 TYR A C 1
ATOM 747 O O . TYR A 1 87 ? 2.313 -4.082 0.203 1.00 92.38 87 TYR A O 1
ATOM 755 N N . GLY A 1 88 ? 0.761 -3.788 -1.396 1.00 93.44 88 GLY A N 1
ATOM 756 C CA . GLY A 1 88 ? -0.229 -4.731 -0.890 1.00 93.44 88 GLY A CA 1
ATOM 757 C C . GLY A 1 88 ? -0.929 -5.460 -2.036 1.00 93.44 88 GLY A C 1
ATOM 758 O O . GLY A 1 88 ? -0.397 -5.576 -3.146 1.00 93.44 88 GLY A O 1
ATOM 759 N N . VAL A 1 89 ? -2.126 -5.973 -1.761 1.00 93.81 89 VAL A N 1
ATOM 760 C CA . VAL A 1 89 ? -2.944 -6.704 -2.733 1.00 93.81 89 VAL A CA 1
ATOM 761 C C . VAL A 1 89 ? -3.464 -5.713 -3.782 1.00 93.81 89 VAL A C 1
ATOM 763 O O . VAL A 1 89 ? -4.013 -4.670 -3.423 1.00 93.81 89 VAL A O 1
ATOM 766 N N . PRO A 1 90 ? -3.287 -5.992 -5.084 1.00 92.19 90 PRO A N 1
ATOM 767 C CA . PRO A 1 90 ? -3.755 -5.095 -6.129 1.00 92.19 90 PRO A CA 1
ATOM 768 C C . PRO A 1 90 ? -5.268 -5.198 -6.335 1.00 92.19 90 PRO A C 1
ATOM 770 O O . PRO A 1 90 ? -5.861 -6.272 -6.233 1.00 92.19 90 PRO A O 1
ATOM 773 N N . MET A 1 91 ? -5.866 -4.080 -6.734 1.00 90.38 91 MET A N 1
ATOM 774 C CA . MET A 1 91 ? -7.264 -3.968 -7.137 1.00 90.38 91 MET A CA 1
ATOM 775 C C . MET A 1 91 ? -7.321 -3.817 -8.660 1.00 90.38 91 MET A C 1
ATOM 777 O O . MET A 1 91 ? -6.824 -2.836 -9.207 1.00 90.38 91 MET A O 1
ATOM 781 N N . GLY A 1 92 ? -7.891 -4.788 -9.373 1.00 88.06 92 GLY A N 1
ATOM 782 C CA . GLY A 1 92 ? -8.001 -4.715 -10.834 1.00 88.06 92 GLY A CA 1
ATOM 783 C C . GLY A 1 92 ? -8.416 -6.020 -11.504 1.00 88.06 92 GLY A C 1
ATOM 784 O O . GLY A 1 92 ? -8.057 -7.109 -11.055 1.00 88.06 92 GLY A O 1
ATOM 785 N N . GLY A 1 93 ? -9.203 -5.900 -12.573 1.00 85.56 93 GLY A N 1
ATOM 786 C CA . GLY A 1 93 ? -9.618 -6.937 -13.524 1.00 85.56 93 GLY A CA 1
ATOM 787 C C . GLY A 1 93 ? -8.459 -7.596 -14.271 1.00 85.56 93 GLY A C 1
ATOM 788 O O . GLY A 1 93 ? -7.410 -6.985 -14.470 1.00 85.56 93 GLY A O 1
ATOM 789 N N . ILE A 1 94 ? -8.671 -8.815 -14.776 1.00 85.00 94 ILE A N 1
ATOM 790 C CA . ILE A 1 94 ? -7.849 -9.278 -15.905 1.00 85.00 94 ILE A CA 1
ATOM 791 C C 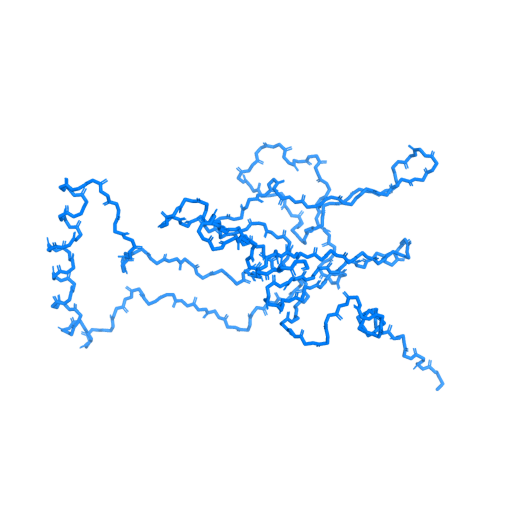. ILE A 1 94 ? -8.180 -8.366 -17.093 1.00 85.00 94 ILE A C 1
ATOM 793 O O . ILE A 1 94 ? -9.347 -8.182 -17.420 1.00 85.00 94 ILE A O 1
ATOM 797 N N . GLY A 1 95 ? -7.163 -7.761 -17.708 1.00 85.06 95 GLY A N 1
ATOM 798 C CA . GLY A 1 95 ? -7.324 -6.915 -18.897 1.00 85.06 95 GLY A CA 1
ATOM 799 C C . GLY A 1 95 ? -7.812 -5.479 -18.651 1.00 85.06 95 GLY A C 1
ATOM 800 O O . GLY A 1 95 ? -7.680 -4.661 -19.553 1.00 85.06 95 GLY A O 1
ATOM 801 N N . SER A 1 96 ? -8.294 -5.126 -17.452 1.00 87.25 96 SER A N 1
ATOM 802 C CA . SER A 1 96 ? -8.733 -3.750 -17.136 1.00 87.25 96 SER A CA 1
ATOM 803 C C . SER A 1 96 ? -7.613 -2.830 -16.637 1.00 87.25 96 SER A C 1
ATOM 805 O O . SER A 1 96 ? -7.851 -1.656 -16.372 1.00 87.25 96 SER A O 1
ATOM 807 N N . GLY A 1 97 ? -6.419 -3.382 -16.407 1.00 89.44 97 GLY A N 1
ATOM 808 C CA . GLY A 1 97 ? -5.398 -2.746 -15.576 1.00 89.44 97 GLY A CA 1
ATOM 809 C C . GLY A 1 97 ? -5.695 -2.885 -14.079 1.00 89.44 97 GLY A C 1
ATOM 810 O O . GLY A 1 97 ? -6.791 -3.287 -13.673 1.00 89.44 97 GLY A O 1
ATOM 811 N N . ALA A 1 98 ? -4.692 -2.586 -13.253 1.00 91.25 98 ALA A N 1
ATOM 812 C CA . ALA A 1 98 ? -4.784 -2.697 -11.799 1.00 91.25 98 ALA A CA 1
ATOM 813 C C . ALA A 1 98 ? -4.159 -1.502 -11.076 1.00 91.25 98 ALA A C 1
ATOM 815 O O . ALA A 1 98 ? -3.165 -0.936 -11.531 1.00 91.25 98 ALA A O 1
ATOM 816 N N . ILE A 1 99 ? -4.717 -1.159 -9.920 1.00 93.06 99 ILE A N 1
ATOM 817 C CA . ILE A 1 99 ? -4.204 -0.164 -8.983 1.00 93.06 99 ILE A CA 1
ATOM 818 C C . ILE A 1 99 ? -3.751 -0.909 -7.730 1.00 93.06 99 ILE A C 1
ATOM 820 O O . ILE A 1 99 ? -4.535 -1.619 -7.101 1.00 93.06 99 ILE A O 1
ATOM 824 N N . GLY A 1 100 ? -2.479 -0.785 -7.367 1.00 92.44 100 GLY A N 1
ATOM 825 C CA . GLY A 1 100 ? -2.000 -1.304 -6.095 1.00 92.44 100 GLY A CA 1
ATOM 826 C C . GLY A 1 100 ? -2.502 -0.440 -4.944 1.00 92.44 100 GLY A C 1
ATOM 827 O O . GLY A 1 100 ? -2.473 0.789 -5.010 1.00 92.44 100 GLY A O 1
ATOM 828 N N . ARG A 1 101 ? -2.926 -1.083 -3.858 1.00 92.62 101 ARG A N 1
ATOM 829 C CA . ARG A 1 101 ? -3.068 -0.407 -2.573 1.00 92.62 101 ARG A CA 1
ATOM 830 C C . ARG A 1 101 ? -2.006 -0.947 -1.637 1.00 92.62 101 ARG A C 1
ATOM 832 O O . ARG A 1 101 ? -1.889 -2.154 -1.440 1.00 92.62 101 ARG A O 1
ATOM 839 N N . GLY A 1 102 ? -1.177 -0.050 -1.138 1.00 92.94 102 GLY A N 1
ATOM 840 C CA . GLY A 1 102 ? -0.166 -0.338 -0.152 1.00 92.94 102 GLY A CA 1
ATOM 841 C C . GLY A 1 102 ? -0.787 -0.718 1.178 1.00 92.94 102 GLY A C 1
ATOM 842 O O . GLY A 1 102 ? -1.904 -0.304 1.497 1.00 92.94 102 GLY A O 1
ATOM 843 N N . PHE A 1 103 ? -0.052 -1.487 1.976 1.00 93.50 103 PHE A N 1
ATOM 844 C CA . PHE A 1 103 ? -0.567 -1.958 3.260 1.00 93.50 103 PHE A CA 1
ATOM 845 C C . PHE A 1 103 ? -0.866 -0.808 4.230 1.00 93.50 103 PHE A C 1
ATOM 847 O O . PHE A 1 103 ? -1.765 -0.924 5.045 1.00 93.50 103 PHE A O 1
ATOM 854 N N . ARG A 1 104 ? -0.190 0.339 4.077 1.00 92.88 104 ARG A N 1
ATOM 855 C CA . ARG A 1 104 ? -0.435 1.581 4.834 1.00 92.88 104 ARG A CA 1
ATOM 856 C C . ARG A 1 104 ? -1.589 2.440 4.297 1.00 92.88 104 ARG A C 1
ATOM 858 O O . ARG A 1 104 ? -1.752 3.581 4.719 1.00 92.88 104 ARG A O 1
ATOM 865 N N . GLY 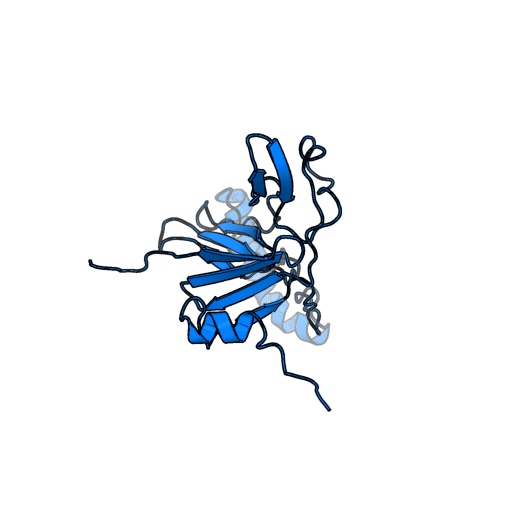A 1 105 ? -2.349 1.940 3.323 1.00 90.75 105 GLY A N 1
ATOM 866 C CA . GLY A 1 105 ? -3.483 2.644 2.716 1.00 90.75 105 GLY A CA 1
ATOM 867 C C . GLY A 1 105 ? -3.150 3.510 1.495 1.00 90.75 105 GLY A C 1
ATOM 868 O O . GLY A 1 105 ? -4.061 4.082 0.907 1.00 90.75 105 GLY A O 1
ATOM 869 N N . GLU A 1 106 ? -1.886 3.578 1.078 1.00 91.38 106 GLU A N 1
ATOM 870 C CA . GLU A 1 106 ? -1.432 4.374 -0.072 1.00 91.38 106 GLU A CA 1
ATOM 871 C C . GLU A 1 106 ? -1.877 3.760 -1.406 1.00 91.38 106 GLU A C 1
ATOM 873 O O . GLU A 1 106 ? -1.755 2.555 -1.596 1.00 91.38 106 GLU A O 1
ATOM 878 N N . PHE A 1 107 ? -2.311 4.558 -2.380 1.00 92.81 107 PHE A N 1
ATOM 879 C CA . PHE A 1 107 ? -2.519 4.066 -3.746 1.00 92.81 107 PHE A CA 1
ATOM 880 C C . PHE A 1 107 ? -1.201 4.160 -4.519 1.00 92.81 107 PHE A C 1
ATOM 882 O O . PHE A 1 107 ? -0.637 5.241 -4.672 1.00 92.81 107 PHE A O 1
ATOM 889 N N . VAL A 1 108 ? -0.669 3.017 -4.951 1.00 92.19 108 VAL A N 1
ATOM 890 C CA . VAL A 1 108 ? 0.687 2.854 -5.510 1.00 92.19 108 VAL A CA 1
ATOM 891 C C . VAL A 1 108 ? 0.684 1.819 -6.633 1.00 92.19 108 VAL A C 1
ATOM 893 O O . VAL A 1 108 ? -0.226 1.004 -6.729 1.00 92.19 108 VAL A O 1
ATOM 896 N N . ARG A 1 109 ? 1.735 1.769 -7.462 1.00 92.12 109 ARG A N 1
ATOM 897 C CA . ARG A 1 109 ? 1.916 0.706 -8.477 1.00 92.12 109 ARG A CA 1
ATOM 898 C C . ARG A 1 109 ? 0.692 0.556 -9.397 1.00 92.12 109 ARG A C 1
ATOM 900 O O . ARG A 1 109 ? 0.130 -0.532 -9.533 1.00 92.12 109 ARG A O 1
ATOM 907 N N . SER A 1 110 ? 0.256 1.651 -10.013 1.00 92.44 110 SER A N 1
ATOM 908 C CA . SER A 1 110 ? -0.848 1.618 -10.972 1.00 92.44 110 SER A CA 1
ATOM 909 C C . SER A 1 110 ? -0.373 1.122 -12.342 1.00 92.44 110 SER A C 1
ATOM 911 O O . SER A 1 110 ? 0.737 1.404 -12.787 1.00 92.44 110 SER A O 1
ATOM 913 N N . SER A 1 111 ? -1.221 0.337 -12.998 1.00 91.62 111 SER A N 1
ATOM 914 C CA . SER A 1 111 ? -0.994 -0.321 -14.293 1.00 91.62 111 SER A CA 1
ATOM 915 C C . SER A 1 111 ? -2.211 -0.141 -15.199 1.00 91.62 111 SER A C 1
ATOM 917 O O . SER A 1 111 ? -2.697 -1.076 -15.831 1.00 91.62 111 SER A O 1
ATOM 919 N N . LEU A 1 112 ? -2.756 1.076 -15.192 1.00 90.12 112 LEU A N 1
ATOM 920 C CA . LEU A 1 112 ? -3.955 1.436 -15.95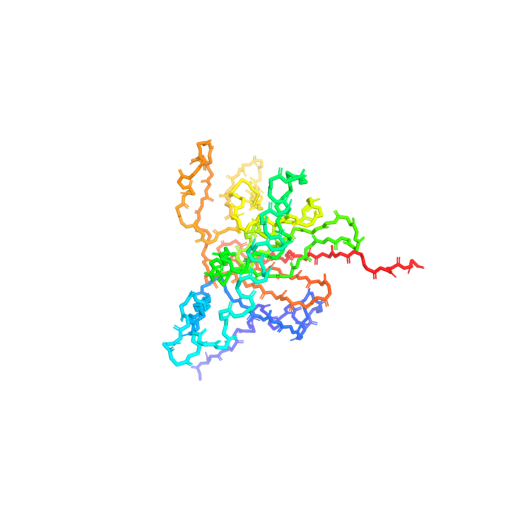2 1.00 90.12 112 LEU A CA 1
ATOM 921 C C . LEU A 1 112 ? -3.692 1.461 -17.459 1.00 90.12 112 LEU A C 1
ATOM 923 O O . LEU A 1 112 ? -4.582 1.169 -18.249 1.00 90.12 112 LEU A O 1
ATOM 927 N N . ILE A 1 113 ? -2.458 1.782 -17.853 1.00 87.38 113 ILE A N 1
ATOM 928 C CA . ILE A 1 113 ? -2.017 1.700 -19.241 1.00 87.38 113 ILE A CA 1
ATOM 929 C C . ILE A 1 113 ? -1.262 0.376 -19.402 1.00 87.38 113 ILE A C 1
ATOM 931 O O . ILE A 1 113 ? -0.230 0.190 -18.750 1.00 87.38 113 ILE A O 1
ATOM 935 N N . PRO A 1 114 ? -1.734 -0.551 -20.254 1.00 83.56 114 PRO A N 1
ATOM 936 C CA . PRO A 1 114 ? -1.070 -1.830 -20.457 1.00 83.56 114 PRO A CA 1
ATOM 937 C C . PRO A 1 114 ? 0.410 -1.656 -20.805 1.00 83.56 114 PRO A C 1
ATOM 939 O O . PRO A 1 114 ? 0.774 -0.926 -21.726 1.00 83.56 114 PRO A O 1
ATOM 942 N N . GLY A 1 115 ? 1.272 -2.334 -20.052 1.00 79.06 115 GLY A N 1
ATOM 943 C CA . GLY A 1 115 ? 2.718 -2.279 -20.246 1.00 79.06 115 GLY A CA 1
ATOM 944 C C . GLY A 1 115 ? 3.432 -1.095 -19.584 1.00 79.06 115 GLY A C 1
ATOM 945 O O . GLY A 1 115 ? 4.659 -1.054 -19.622 1.00 79.06 115 GLY A O 1
ATOM 946 N N . ILE A 1 116 ? 2.704 -0.159 -18.964 1.00 82.75 116 ILE A N 1
ATOM 947 C CA . ILE A 1 116 ? 3.265 0.988 -18.242 1.00 82.75 116 ILE A CA 1
ATOM 948 C C . ILE A 1 116 ? 2.854 0.902 -16.772 1.00 82.75 116 ILE A C 1
ATOM 950 O O . ILE A 1 116 ? 1.677 0.765 -16.443 1.00 82.75 116 ILE A O 1
ATOM 954 N N . TYR A 1 117 ? 3.840 1.017 -15.885 1.00 87.38 117 TYR A N 1
ATOM 955 C CA . TYR A 1 117 ? 3.641 0.985 -14.441 1.00 87.38 117 TYR A CA 1
ATOM 956 C C . TYR A 1 117 ? 4.055 2.321 -13.826 1.00 87.38 117 TYR A C 1
ATOM 958 O O . TYR A 1 117 ? 5.176 2.779 -14.045 1.00 87.38 117 TYR A O 1
ATOM 966 N N . SER A 1 118 ? 3.172 2.923 -13.030 1.00 88.75 118 SER A N 1
ATOM 967 C CA . SER A 1 118 ? 3.506 4.065 -12.176 1.00 88.75 118 SER A CA 1
ATOM 968 C C . SER A 1 118 ? 3.694 3.585 -10.745 1.00 88.75 118 SER A C 1
ATOM 970 O O . SER A 1 118 ? 2.757 3.098 -10.116 1.00 88.75 118 SER A O 1
ATOM 972 N N . TYR A 1 119 ? 4.917 3.685 -10.231 1.00 88.75 119 TYR A N 1
ATOM 973 C CA . TYR A 1 119 ? 5.272 3.201 -8.892 1.00 88.75 119 TYR A CA 1
ATOM 974 C C . TYR A 1 119 ? 5.109 4.263 -7.802 1.00 88.75 119 TYR A C 1
ATOM 976 O O . TYR A 1 119 ? 5.179 3.927 -6.620 1.00 88.75 119 TYR A O 1
ATOM 984 N N . GLU A 1 120 ? 4.883 5.518 -8.185 1.00 87.44 120 GLU A N 1
ATOM 985 C CA . GLU A 1 120 ? 4.777 6.634 -7.253 1.00 87.44 120 GLU A CA 1
ATOM 986 C C . GLU A 1 120 ? 3.431 6.617 -6.511 1.00 87.44 120 GLU A C 1
ATOM 988 O O . GLU A 1 120 ? 2.382 6.439 -7.146 1.00 87.44 120 GLU A O 1
ATOM 993 N N . PRO A 1 121 ? 3.436 6.812 -5.178 1.00 89.00 121 PRO A N 1
ATOM 994 C CA . PRO A 1 121 ? 2.206 6.970 -4.417 1.00 89.00 121 PRO A CA 1
ATOM 995 C C . PRO A 1 121 ? 1.397 8.174 -4.892 1.00 89.00 121 PRO A C 1
ATOM 997 O O . PRO A 1 121 ? 1.950 9.262 -5.042 1.00 89.00 121 PRO A O 1
ATOM 1000 N N . GLN A 1 122 ? 0.088 7.991 -5.061 1.00 89.38 122 GLN A N 1
ATOM 1001 C CA . GLN A 1 122 ? -0.858 9.068 -5.342 1.00 89.38 122 GLN A CA 1
ATOM 1002 C C . GLN A 1 122 ? -1.364 9.647 -4.015 1.00 89.38 122 GLN A C 1
ATOM 1004 O O . GLN A 1 122 ? -2.121 8.988 -3.301 1.00 89.38 122 GLN A O 1
ATOM 1009 N N . PRO A 1 123 ? -0.921 10.851 -3.617 1.00 86.94 123 PRO A N 1
ATOM 1010 C CA . PRO A 1 123 ? -1.185 11.364 -2.276 1.00 86.94 123 PRO A CA 1
ATOM 1011 C C . PRO A 1 123 ? -2.601 11.923 -2.106 1.00 86.94 123 PRO A C 1
ATOM 1013 O O . PRO A 1 123 ? -3.072 12.026 -0.980 1.00 86.94 123 PRO A O 1
ATOM 1016 N N . ALA A 1 124 ? -3.275 12.280 -3.201 1.00 89.62 124 ALA A N 1
ATOM 1017 C CA . ALA A 1 124 ? -4.659 12.746 -3.173 1.00 89.62 124 ALA A CA 1
ATOM 1018 C C . ALA A 1 124 ? -5.660 11.593 -2.987 1.00 89.62 124 ALA A C 1
ATOM 1020 O O . ALA A 1 124 ? -6.739 11.798 -2.439 1.00 89.62 124 ALA A O 1
ATOM 1021 N N . ASP A 1 125 ? -5.293 10.378 -3.393 1.00 91.81 125 ASP A N 1
ATOM 1022 C CA . ASP A 1 125 ? -6.156 9.206 -3.283 1.00 91.81 125 ASP A CA 1
ATOM 1023 C C . ASP A 1 125 ? -6.035 8.644 -1.865 1.00 91.81 125 ASP A C 1
ATOM 1025 O O . ASP A 1 125 ? -5.056 7.978 -1.530 1.00 91.81 125 ASP A O 1
ATOM 1029 N N . GLN A 1 126 ? -6.995 8.959 -0.997 1.00 92.62 126 GLN A N 1
ATOM 1030 C CA . GLN A 1 126 ? -7.026 8.505 0.394 1.00 92.62 126 GLN A CA 1
ATOM 1031 C C . GLN A 1 126 ? -8.461 8.314 0.883 1.00 92.62 126 GLN A C 1
ATOM 1033 O O . GLN A 1 126 ? -9.404 8.896 0.350 1.00 92.62 126 GLN A O 1
ATOM 1038 N N . PHE A 1 127 ? -8.615 7.541 1.956 1.00 94.06 127 PHE A N 1
ATOM 1039 C CA . PHE A 1 127 ? -9.861 7.494 2.716 1.00 94.06 127 PHE A CA 1
ATOM 1040 C C . PHE A 1 127 ? -9.795 8.476 3.886 1.00 94.06 127 PHE A C 1
ATOM 1042 O O . PHE A 1 127 ? -8.784 8.554 4.584 1.00 94.06 127 PHE A O 1
ATOM 1049 N N . ILE A 1 128 ? -10.885 9.209 4.106 1.00 94.25 128 ILE A N 1
ATOM 1050 C CA . ILE A 1 128 ? -11.025 10.168 5.203 1.00 94.25 128 ILE A CA 1
ATOM 1051 C C . ILE A 1 128 ? -12.182 9.705 6.081 1.00 94.25 128 ILE A C 1
ATOM 1053 O O . ILE A 1 128 ? -13.296 9.514 5.595 1.00 94.25 128 ILE A O 1
ATOM 1057 N N . LEU A 1 129 ? -11.920 9.538 7.374 1.00 95.19 129 LEU A N 1
ATOM 1058 C CA . LEU A 1 129 ? -12.955 9.283 8.365 1.00 95.19 129 LEU A CA 1
ATOM 1059 C C . LEU A 1 129 ? -13.470 10.619 8.890 1.00 95.19 129 LEU A C 1
ATOM 1061 O O . LEU A 1 129 ? -12.685 11.438 9.359 1.00 95.19 129 LEU A O 1
ATOM 1065 N N . THR A 1 130 ? -14.783 10.832 8.836 1.00 95.44 130 THR A N 1
ATOM 1066 C CA . THR A 1 130 ? -15.447 11.984 9.453 1.00 95.44 130 THR A CA 1
ATOM 1067 C C . THR A 1 130 ? -16.510 11.489 10.419 1.00 95.44 130 THR A C 1
ATOM 1069 O O . THR A 1 130 ? -17.503 10.897 10.003 1.00 95.44 130 THR A O 1
ATOM 1072 N N . LEU A 1 131 ? -16.320 11.754 11.709 1.00 94.69 131 LEU A N 1
ATOM 1073 C CA . LEU A 1 131 ? -17.314 11.473 12.737 1.00 94.69 131 LEU A CA 1
ATOM 1074 C C . LEU A 1 131 ? -18.116 12.740 13.009 1.00 94.69 131 LEU A C 1
ATOM 1076 O O . LEU A 1 131 ? -17.555 13.821 13.224 1.00 94.69 131 LEU A O 1
ATOM 1080 N N . ARG A 1 132 ? -19.442 12.605 13.003 1.00 95.12 132 ARG A N 1
ATOM 1081 C CA . ARG A 1 132 ? -20.370 13.699 13.282 1.00 95.12 132 ARG A CA 1
ATOM 1082 C C . ARG A 1 132 ? -21.340 13.290 14.374 1.00 95.12 132 ARG A C 1
ATOM 1084 O O . ARG A 1 132 ? -21.896 12.200 14.332 1.00 95.12 132 ARG A O 1
ATOM 1091 N N . GLN A 1 133 ? -21.580 14.200 15.308 1.00 94.19 133 GLN A N 1
ATOM 1092 C CA . GLN A 1 133 ? -22.556 14.040 16.379 1.00 94.19 133 GLN A CA 1
ATOM 1093 C C . GLN A 1 133 ? -23.377 15.327 16.479 1.00 94.19 133 GLN A C 1
ATOM 1095 O O . GLN A 1 133 ? -22.818 16.424 16.467 1.00 94.19 133 GLN A O 1
ATOM 1100 N N . ASN A 1 134 ? -24.707 15.209 16.530 1.00 94.06 134 ASN A N 1
ATOM 1101 C CA . ASN A 1 134 ? -25.628 16.350 16.643 1.00 94.06 134 ASN A CA 1
ATOM 1102 C C . ASN A 1 134 ? -25.367 17.458 15.599 1.00 94.06 134 ASN A C 1
ATOM 1104 O O . ASN A 1 134 ? -25.351 18.648 15.908 1.00 94.06 134 ASN A O 1
ATOM 1108 N N . GLY A 1 135 ? -25.083 17.062 14.354 1.00 91.69 135 GLY A N 1
ATOM 1109 C CA . GLY A 1 135 ? -24.810 17.979 13.243 1.00 91.69 135 GLY A CA 1
ATOM 1110 C C . GLY A 1 135 ? -23.398 18.579 13.208 1.00 91.69 135 GLY A C 1
ATOM 1111 O O . GLY A 1 135 ? -23.026 19.145 12.178 1.00 91.69 135 GLY A O 1
ATOM 1112 N N . ARG A 1 136 ? -22.574 18.405 14.252 1.00 94.50 136 ARG A N 1
ATOM 1113 C CA . ARG A 1 136 ? -21.196 18.922 14.332 1.00 94.50 136 ARG A CA 1
ATOM 1114 C C . ARG A 1 136 ? -20.164 17.839 14.030 1.00 94.50 136 ARG A C 1
ATOM 1116 O O . ARG A 1 136 ? -20.350 16.685 14.406 1.00 94.50 136 ARG A O 1
ATOM 1123 N N . THR A 1 137 ? -19.077 18.210 13.356 1.00 94.25 137 THR A N 1
ATOM 1124 C CA . THR A 1 137 ? -17.930 17.320 13.124 1.00 94.25 137 THR A CA 1
ATOM 1125 C C . THR A 1 137 ? -17.068 17.274 14.378 1.00 94.25 137 THR A C 1
ATOM 1127 O O . THR A 1 137 ? -16.564 18.307 14.809 1.00 94.25 137 THR A O 1
ATOM 1130 N N . ILE A 1 138 ? -16.921 16.085 14.960 1.00 94.56 138 ILE A N 1
ATOM 1131 C CA . ILE A 1 138 ? -16.128 15.854 16.179 1.00 94.56 138 ILE A CA 1
ATOM 1132 C C . ILE A 1 138 ? -14.732 15.313 15.864 1.00 94.56 138 ILE A C 1
ATOM 1134 O O . ILE A 1 138 ? -13.813 15.480 16.658 1.00 94.56 138 ILE A O 1
ATOM 1138 N N . TYR A 1 139 ? -14.573 14.672 14.706 1.00 93.69 139 TYR A N 1
ATOM 1139 C CA . TYR A 1 139 ? -13.314 14.091 14.265 1.00 93.69 139 TYR A CA 1
ATOM 1140 C C . TYR A 1 139 ? -13.272 14.047 12.745 1.00 93.69 139 TYR A C 1
ATOM 1142 O O . TYR A 1 139 ? -14.253 13.662 12.104 1.00 93.69 139 TYR A O 1
ATOM 1150 N N . GLN A 1 140 ? -12.135 14.418 12.170 1.00 94.31 140 GLN A N 1
ATOM 1151 C CA . GLN A 1 140 ? -11.867 14.260 10.750 1.00 94.31 140 GLN A CA 1
ATOM 1152 C C . GLN A 1 140 ? -10.392 13.923 10.564 1.00 94.31 140 GLN A C 1
ATOM 1154 O O . GLN A 1 140 ? -9.540 14.712 10.958 1.00 94.31 140 GLN A O 1
ATOM 1159 N N . GLN A 1 141 ? -10.094 12.776 9.959 1.00 93.62 141 GLN A N 1
ATOM 1160 C CA . GLN A 1 141 ? -8.718 12.308 9.800 1.00 93.62 141 GLN A CA 1
ATOM 1161 C C . GLN A 1 141 ? -8.548 11.515 8.510 1.00 93.62 141 GLN A C 1
ATOM 1163 O O . GLN A 1 141 ? -9.389 10.685 8.157 1.00 93.62 141 GLN A O 1
ATOM 1168 N N . VAL A 1 142 ? -7.434 11.749 7.822 1.00 94.12 142 VAL A N 1
ATOM 1169 C CA . VAL A 1 142 ? -6.982 10.909 6.715 1.00 94.12 142 VAL A CA 1
ATOM 1170 C C . VAL A 1 142 ? -6.441 9.605 7.288 1.00 94.12 142 VAL A C 1
ATOM 1172 O O . VAL A 1 142 ? -5.561 9.618 8.147 1.00 94.12 142 VAL A O 1
ATOM 1175 N N . LEU A 1 143 ? -6.935 8.473 6.794 1.00 94.00 143 LEU A N 1
ATOM 1176 C CA . LEU A 1 143 ? -6.564 7.130 7.247 1.00 94.00 143 LEU A CA 1
ATOM 1177 C C . LEU A 1 143 ? -5.204 6.691 6.673 1.00 94.00 143 LEU A C 1
ATOM 1179 O O . LEU A 1 143 ? -5.094 5.687 5.972 1.00 94.00 143 LEU A O 1
ATOM 1183 N N . SER A 1 144 ? -4.169 7.484 6.952 1.00 91.56 144 SER A N 1
ATOM 1184 C CA . SER A 1 144 ? -2.796 7.289 6.493 1.00 91.56 144 SER A CA 1
ATOM 1185 C C . SER A 1 144 ? -1.810 7.590 7.624 1.00 91.56 144 SER A C 1
ATOM 1187 O O . SER A 1 144 ? -1.947 8.627 8.280 1.00 91.56 144 SER A O 1
ATOM 1189 N N . PRO A 1 145 ? -0.778 6.751 7.829 1.00 90.69 145 PRO A N 1
ATOM 1190 C CA . PRO A 1 145 ? 0.204 6.952 8.890 1.00 90.69 145 PRO A CA 1
ATOM 1191 C C . PRO A 1 145 ? 1.233 8.038 8.569 1.00 90.69 145 PRO A C 1
ATOM 1193 O O . PRO A 1 145 ? 2.095 8.345 9.387 1.00 90.69 145 PRO A O 1
ATOM 1196 N N . LYS A 1 146 ? 1.188 8.625 7.368 1.00 84.75 146 LYS A N 1
ATOM 1197 C CA . LYS A 1 146 ? 2.089 9.717 7.006 1.00 84.75 146 LYS A CA 1
ATOM 1198 C C . LYS A 1 146 ? 1.755 10.953 7.827 1.00 84.75 146 LYS A C 1
ATOM 1200 O O . LYS A 1 146 ? 0.683 11.520 7.658 1.00 84.75 146 LYS A O 1
ATOM 1205 N N . SER A 1 147 ? 2.693 11.389 8.664 1.00 70.94 147 SER A N 1
ATOM 1206 C CA . SER A 1 147 ? 2.546 12.606 9.475 1.00 70.94 147 SER A CA 1
ATOM 1207 C C . SER A 1 147 ? 2.755 13.894 8.680 1.00 70.94 147 SER A C 1
ATOM 1209 O O . SER A 1 147 ? 2.256 14.943 9.071 1.00 70.94 147 SER A O 1
ATOM 1211 N N . ALA A 1 148 ? 3.492 13.833 7.568 1.00 65.44 148 ALA A N 1
ATOM 1212 C CA . ALA A 1 148 ? 3.784 14.991 6.732 1.00 65.44 148 ALA A CA 1
ATOM 1213 C C . ALA A 1 148 ? 3.073 14.894 5.379 1.00 65.44 148 ALA A C 1
ATOM 1215 O O . ALA A 1 148 ? 3.050 13.834 4.745 1.00 65.44 148 ALA A O 1
ATOM 1216 N N . MET A 1 149 ? 2.543 16.033 4.924 1.00 68.38 149 MET A N 1
ATOM 1217 C CA . MET A 1 149 ? 2.019 16.177 3.571 1.00 68.38 149 MET A CA 1
ATOM 1218 C C . MET A 1 149 ? 3.119 15.823 2.556 1.00 68.38 149 MET A C 1
ATOM 1220 O O . MET A 1 149 ? 4.248 16.306 2.686 1.00 68.38 149 MET A O 1
ATOM 1224 N N . PRO A 1 150 ? 2.806 15.036 1.518 1.00 68.56 150 PRO A N 1
ATOM 1225 C CA . PRO A 1 150 ? 3.728 14.786 0.419 1.00 68.56 150 PRO A CA 1
ATOM 1226 C C . PRO A 1 150 ? 4.166 16.108 -0.229 1.00 68.56 150 PRO A C 1
ATOM 1228 O O . PRO A 1 150 ? 3.339 16.930 -0.622 1.00 68.56 150 PRO A O 1
ATOM 1231 N N . SER A 1 151 ? 5.480 16.337 -0.306 1.00 66.31 151 SER A N 1
ATOM 1232 C CA . SER A 1 151 ? 6.082 17.598 -0.776 1.00 66.31 151 SER A CA 1
ATOM 1233 C C . SER A 1 151 ? 5.775 17.922 -2.241 1.00 66.31 151 SER A C 1
ATOM 1235 O O . SER A 1 151 ? 5.976 19.052 -2.681 1.00 66.31 151 SER A O 1
ATOM 1237 N N . ASN A 1 152 ? 5.278 16.939 -2.988 1.00 67.50 152 ASN A N 1
ATOM 1238 C CA . ASN A 1 152 ? 4.999 16.994 -4.415 1.00 67.50 152 ASN A CA 1
ATOM 1239 C C . ASN A 1 152 ? 3.607 17.545 -4.773 1.00 67.50 152 ASN A C 1
ATOM 1241 O O . ASN A 1 152 ? 3.330 17.685 -5.962 1.00 67.50 152 ASN A O 1
ATOM 1245 N N . VAL A 1 153 ? 2.735 17.861 -3.803 1.00 71.81 153 VAL A N 1
ATOM 1246 C CA . VAL A 1 153 ? 1.372 18.345 -4.093 1.00 71.81 153 VAL A CA 1
ATOM 1247 C C . VAL A 1 153 ? 1.030 19.622 -3.329 1.00 71.81 153 VAL A C 1
ATOM 1249 O O . VAL A 1 153 ? 1.003 19.664 -2.099 1.00 71.81 153 VAL A O 1
ATOM 1252 N N . SER A 1 154 ? 0.702 20.677 -4.076 1.00 69.31 154 SER A N 1
ATOM 1253 C CA . SER A 1 154 ? 0.070 21.888 -3.557 1.00 69.31 154 SER A CA 1
ATOM 1254 C C . SER A 1 154 ? -1.445 21.669 -3.463 1.00 69.31 154 SER A C 1
ATOM 1256 O O . SER A 1 154 ? -2.109 21.423 -4.462 1.00 69.31 154 SER A O 1
ATOM 1258 N N . GLY A 1 155 ? -2.011 21.732 -2.254 1.00 79.31 155 GLY A N 1
ATOM 1259 C CA . GLY A 1 155 ? -3.471 21.696 -2.050 1.00 79.31 155 GLY A CA 1
ATOM 1260 C C . GLY A 1 155 ? -3.960 20.776 -0.930 1.00 79.31 155 GLY A C 1
ATOM 1261 O O . GLY A 1 155 ? -5.033 21.004 -0.386 1.00 79.31 155 GLY A O 1
ATOM 1262 N N . LEU A 1 156 ? -3.152 19.805 -0.495 1.00 84.38 156 LEU A N 1
ATOM 1263 C CA . LEU A 1 156 ? -3.538 18.842 0.552 1.00 84.38 156 LEU A CA 1
ATOM 1264 C C . LEU A 1 156 ? -3.186 19.304 1.979 1.00 84.38 156 LEU A C 1
ATOM 1266 O O . LEU A 1 156 ? -3.254 18.523 2.927 1.00 84.38 156 LEU A O 1
ATOM 1270 N N . ARG A 1 157 ? -2.814 20.582 2.148 1.00 80.75 157 ARG A N 1
ATOM 1271 C CA . ARG A 1 157 ? -2.414 21.163 3.444 1.00 80.75 157 ARG A CA 1
ATOM 1272 C C . ARG A 1 157 ? -3.564 21.260 4.443 1.00 80.75 157 ARG A C 1
ATOM 1274 O O . ARG A 1 157 ? -3.318 21.250 5.638 1.00 80.75 157 ARG A O 1
ATOM 1281 N N . GLY A 1 158 ? -4.799 21.380 3.954 1.00 85.38 158 GLY A N 1
ATOM 1282 C CA . GLY A 1 158 ? -5.988 21.454 4.806 1.00 85.38 158 GLY A CA 1
ATOM 1283 C C . GLY A 1 158 ? -6.446 20.098 5.346 1.00 85.38 158 GLY A C 1
ATOM 1284 O O . GLY A 1 158 ? -7.429 20.043 6.076 1.00 85.38 158 GLY A O 1
ATOM 1285 N N . TRP A 1 159 ? -5.795 19.001 4.951 1.00 90.25 159 TRP A N 1
ATOM 1286 C CA . TRP A 1 159 ? -6.168 17.660 5.390 1.00 90.25 159 TRP A CA 1
ATOM 1287 C C . TRP A 1 159 ? -5.470 17.316 6.704 1.00 90.25 159 TRP A C 1
ATOM 1289 O O . TRP A 1 159 ? -4.304 17.654 6.903 1.00 90.25 159 TRP A O 1
ATOM 1299 N N . SER A 1 160 ? -6.179 16.612 7.585 1.00 90.56 160 SER A N 1
ATOM 1300 C CA . SER A 1 160 ? -5.616 16.134 8.848 1.00 90.56 160 SER A CA 1
ATOM 1301 C C . SER A 1 160 ? -4.895 14.801 8.632 1.00 90.56 160 SER A C 1
ATOM 1303 O O . SER A 1 160 ? -5.534 13.761 8.464 1.00 90.56 160 SER A O 1
ATOM 1305 N N . TRP A 1 161 ? -3.565 14.855 8.570 1.00 90.56 161 TRP A N 1
ATOM 1306 C CA . TRP A 1 161 ? -2.664 13.717 8.350 1.00 90.56 161 TRP A CA 1
ATOM 1307 C C . TRP A 1 161 ? -2.145 13.125 9.670 1.00 90.56 161 TRP A C 1
ATOM 1309 O O . TRP A 1 161 ? -2.365 13.690 10.740 1.00 90.56 161 TRP A O 1
ATOM 1319 N N . GLY A 1 162 ? -1.444 11.988 9.605 1.00 90.12 162 GLY A N 1
ATOM 1320 C CA . GLY A 1 162 ? -0.794 11.370 10.767 1.00 90.12 162 GLY A CA 1
ATOM 1321 C C . GLY A 1 162 ? -1.708 10.473 11.599 1.00 90.12 162 GLY A C 1
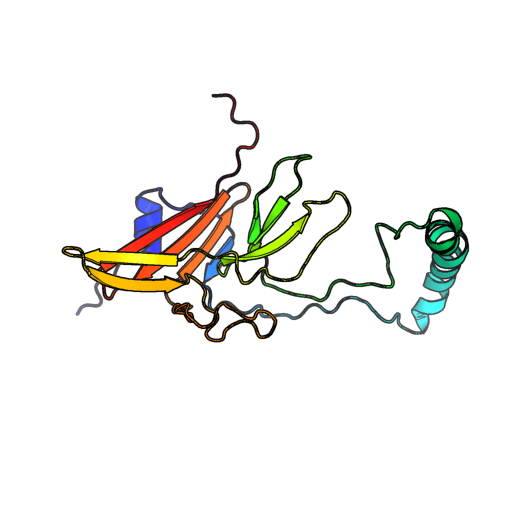ATOM 1322 O O . GLY A 1 162 ? -1.745 10.597 12.819 1.00 90.12 162 GLY A O 1
ATOM 1323 N N . PHE A 1 163 ? -2.468 9.580 10.957 1.00 93.38 163 PHE A N 1
ATOM 1324 C CA . PHE A 1 163 ? -3.186 8.536 11.692 1.00 93.38 163 PHE A CA 1
ATOM 1325 C C . PHE A 1 163 ? -2.182 7.657 12.472 1.00 93.38 163 PHE A C 1
ATOM 1327 O O . PHE A 1 163 ? -1.149 7.296 11.903 1.00 93.38 163 PHE A O 1
ATOM 1334 N N . PRO A 1 164 ? -2.441 7.287 13.738 1.00 92.69 164 PRO A N 1
ATOM 1335 C CA . PRO A 1 164 ? -1.515 6.464 14.513 1.00 92.69 164 PRO A CA 1
ATOM 1336 C C . PRO A 1 164 ? -1.235 5.122 13.825 1.00 92.69 164 PRO A C 1
ATOM 1338 O O . PRO A 1 164 ? -2.131 4.300 13.646 1.00 92.69 164 PRO A O 1
ATOM 1341 N N . ALA A 1 165 ? 0.020 4.885 13.437 1.00 92.19 165 ALA A N 1
ATOM 1342 C CA . ALA A 1 165 ? 0.415 3.662 12.732 1.00 92.19 165 ALA A CA 1
ATOM 1343 C C . ALA A 1 165 ? 0.217 2.394 13.586 1.00 92.19 165 ALA A C 1
ATOM 1345 O O . ALA A 1 165 ? 0.032 1.295 13.070 1.00 92.19 165 ALA A O 1
ATOM 1346 N N . GLU A 1 166 ? 0.225 2.557 14.903 1.00 92.25 166 GLU A N 1
ATOM 1347 C CA . GLU A 1 166 ? 0.023 1.481 15.864 1.00 92.25 166 GLU A CA 1
ATOM 1348 C C . GLU A 1 166 ? -1.432 0.998 15.921 1.00 92.25 166 GLU A C 1
ATOM 1350 O O . GLU A 1 166 ? -1.671 -0.173 16.217 1.00 92.25 166 GLU A O 1
ATOM 1355 N N . SER A 1 167 ? -2.384 1.879 15.603 1.00 92.12 167 SER A N 1
ATOM 1356 C CA . SER A 1 167 ? -3.830 1.639 15.696 1.00 92.12 167 SER A CA 1
ATOM 1357 C C . SER A 1 167 ? -4.442 1.195 14.365 1.00 92.12 167 SER A C 1
ATOM 1359 O O . SER A 1 167 ? -5.650 1.300 14.162 1.00 92.12 167 SER A O 1
ATOM 1361 N N . ALA A 1 168 ? -3.618 0.750 13.414 1.00 93.56 168 ALA A N 1
ATOM 1362 C CA . ALA A 1 168 ? -4.091 0.203 12.154 1.00 93.56 168 ALA A CA 1
ATOM 1363 C C . ALA A 1 168 ? -3.297 -1.024 11.726 1.00 93.56 168 ALA A C 1
ATOM 1365 O O . ALA A 1 168 ? -2.073 -1.105 1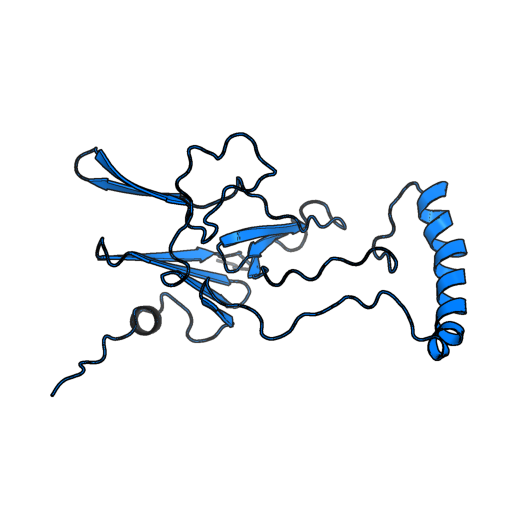1.873 1.00 93.56 168 ALA A O 1
ATOM 1366 N N . TYR A 1 169 ? -4.011 -1.962 11.115 1.00 93.81 169 TYR A N 1
ATOM 1367 C CA . TYR A 1 169 ? -3.421 -3.157 10.544 1.00 93.81 169 TYR A CA 1
ATOM 1368 C C . TYR A 1 169 ? -4.045 -3.517 9.206 1.00 93.81 169 TYR A C 1
ATOM 1370 O O . TYR A 1 169 ? -5.191 -3.200 8.890 1.00 93.81 169 TYR A O 1
ATOM 1378 N N . TYR A 1 170 ? -3.245 -4.190 8.399 1.00 95.25 170 TYR A N 1
ATOM 1379 C CA . TYR A 1 170 ? -3.572 -4.622 7.061 1.00 95.25 170 TYR A CA 1
ATOM 1380 C C . TYR A 1 170 ? -3.468 -6.137 6.971 1.00 95.25 170 TYR A C 1
ATOM 1382 O O . TYR A 1 170 ? -2.533 -6.736 7.501 1.00 95.25 170 TYR A O 1
ATOM 1390 N N . ILE A 1 171 ? -4.414 -6.743 6.260 1.00 95.44 171 ILE A N 1
ATOM 1391 C CA . ILE A 1 171 ? -4.437 -8.175 5.981 1.00 95.44 171 ILE A CA 1
ATOM 1392 C C . ILE A 1 171 ? -4.612 -8.364 4.479 1.00 95.44 171 ILE A C 1
ATOM 1394 O O . ILE A 1 171 ? -5.617 -7.956 3.899 1.00 95.44 171 ILE A O 1
ATOM 1398 N N . GLY A 1 172 ? -3.630 -8.988 3.836 1.00 94.62 172 GLY A N 1
ATOM 1399 C CA . GLY A 1 172 ? -3.670 -9.341 2.423 1.00 94.62 172 GLY A CA 1
ATOM 1400 C C . GLY A 1 172 ? -3.907 -10.834 2.227 1.00 94.62 172 GLY A C 1
ATOM 1401 O O . GLY A 1 172 ? -3.051 -11.642 2.585 1.00 94.62 172 GLY A O 1
ATOM 1402 N N . LEU A 1 173 ? -5.026 -11.195 1.597 1.00 93.94 173 LEU A N 1
ATOM 1403 C CA . LEU A 1 173 ? -5.315 -12.559 1.150 1.00 93.94 173 LEU A CA 1
ATOM 1404 C C . LEU A 1 173 ? -5.978 -12.490 -0.230 1.00 93.94 173 LEU A C 1
ATOM 1406 O O . LEU A 1 173 ? -7.203 -12.427 -0.350 1.00 93.94 173 LEU A O 1
ATOM 1410 N N . TYR A 1 174 ? -5.145 -12.455 -1.277 1.00 90.94 174 TYR A N 1
ATOM 1411 C CA . TYR A 1 174 ? -5.595 -12.301 -2.663 1.00 90.94 174 TYR A CA 1
ATOM 1412 C C . TYR A 1 174 ? -6.744 -13.279 -2.987 1.00 90.94 174 TYR A C 1
ATOM 1414 O O . TYR A 1 174 ? -6.615 -14.465 -2.682 1.00 90.94 174 TYR A O 1
ATOM 1422 N N . PRO A 1 175 ? -7.853 -12.817 -3.604 1.00 91.31 175 PRO A N 1
ATOM 1423 C CA . PRO A 1 175 ? -8.057 -11.517 -4.263 1.00 91.31 175 PRO A CA 1
ATOM 1424 C C . PRO A 1 175 ? -8.597 -10.393 -3.360 1.00 91.31 175 PRO A C 1
ATOM 1426 O O . PRO A 1 175 ? -8.981 -9.341 -3.870 1.00 91.31 175 PRO A O 1
ATOM 1429 N N . ARG A 1 176 ? -8.658 -10.602 -2.041 1.00 92.75 176 ARG A N 1
ATOM 1430 C CA . ARG A 1 176 ? -9.222 -9.652 -1.077 1.00 92.75 176 ARG A CA 1
ATOM 1431 C C . ARG A 1 176 ? -8.146 -9.057 -0.173 1.00 92.75 176 ARG A C 1
ATOM 1433 O O . ARG A 1 176 ? -7.078 -9.633 0.042 1.00 92.75 176 ARG A O 1
ATOM 1440 N N . ALA A 1 177 ? -8.442 -7.889 0.372 1.00 94.81 177 ALA A N 1
ATOM 1441 C CA . ALA A 1 177 ? -7.647 -7.291 1.428 1.00 94.81 177 ALA A CA 1
ATOM 1442 C C . ALA A 1 177 ? -8.538 -6.604 2.451 1.00 94.81 177 ALA A C 1
ATOM 1444 O O . ALA A 1 177 ? -9.640 -6.164 2.135 1.00 94.81 177 ALA A O 1
ATOM 1445 N N . TRP A 1 178 ? -8.043 -6.502 3.673 1.00 95.00 178 TRP A N 1
ATOM 1446 C CA . TRP A 1 178 ? -8.714 -5.836 4.773 1.00 95.00 178 TRP A CA 1
ATOM 1447 C C . TRP A 1 178 ? -7.763 -4.820 5.375 1.00 95.00 178 TRP A C 1
ATOM 1449 O O . TRP A 1 178 ? -6.552 -5.026 5.442 1.00 95.00 178 TRP A O 1
ATOM 1459 N N . THR A 1 179 ? -8.312 -3.698 5.798 1.00 95.19 179 THR A N 1
ATOM 1460 C CA . THR A 1 179 ? -7.592 -2.702 6.578 1.00 95.19 179 THR A CA 1
ATOM 1461 C C . THR A 1 179 ? -8.462 -2.346 7.753 1.00 95.19 179 THR A C 1
ATOM 1463 O O . THR A 1 179 ? -9.609 -1.946 7.561 1.00 95.19 179 THR A O 1
ATOM 1466 N N . VAL A 1 180 ? -7.939 -2.528 8.951 1.00 94.88 180 VAL A N 1
ATOM 1467 C CA . VAL A 1 180 ? -8.670 -2.263 10.177 1.00 94.88 180 VAL A CA 1
ATOM 1468 C C . VAL A 1 180 ? -8.055 -1.063 10.862 1.00 94.88 180 VAL A C 1
ATOM 1470 O O . VAL A 1 180 ? -6.833 -0.952 10.945 1.00 94.88 180 VAL A O 1
ATOM 1473 N N . PHE A 1 181 ? -8.921 -0.165 11.310 1.00 94.88 181 PHE A N 1
ATOM 1474 C CA . PHE A 1 181 ? -8.570 1.049 12.023 1.00 94.88 181 PHE A CA 1
ATOM 1475 C C . PHE A 1 181 ? -9.253 1.026 13.383 1.00 94.88 181 PHE A C 1
ATOM 1477 O O . PHE A 1 181 ? -10.477 0.910 13.475 1.00 94.88 181 PHE A O 1
ATOM 1484 N N . GLU A 1 182 ? -8.454 1.162 14.426 1.00 93.94 182 GLU A N 1
ATOM 1485 C CA . GLU A 1 182 ? -8.891 1.228 15.810 1.00 93.94 182 GLU A CA 1
ATOM 1486 C C . GLU A 1 182 ? -8.886 2.690 16.255 1.00 93.94 182 GLU A C 1
ATOM 1488 O O . GLU A 1 182 ? -7.894 3.403 16.099 1.00 93.94 182 GLU A O 1
ATOM 1493 N N . LEU A 1 183 ? -10.006 3.156 16.807 1.00 92.69 183 LEU A N 1
ATOM 1494 C CA . LEU A 1 183 ? -10.110 4.463 17.450 1.00 92.69 183 LEU A CA 1
ATOM 1495 C C . LEU A 1 183 ? -10.637 4.277 18.877 1.00 92.69 183 LEU A C 1
ATOM 1497 O O . LEU A 1 183 ? -11.829 4.502 19.124 1.00 92.69 183 LEU A O 1
ATOM 1501 N N . PRO A 1 184 ? -9.765 3.889 19.828 1.00 88.94 184 PRO A N 1
ATOM 1502 C CA . PRO A 1 184 ? -10.154 3.655 21.217 1.00 88.94 184 PRO A CA 1
ATOM 1503 C C . PRO A 1 184 ? -10.837 4.871 21.851 1.00 88.94 184 PRO A C 1
ATOM 1505 O O . PRO A 1 184 ? -11.816 4.721 22.577 1.00 88.94 184 PRO A O 1
ATOM 1508 N N . GLN A 1 185 ? -10.400 6.087 21.497 1.00 90.38 185 GLN A N 1
ATOM 1509 C CA . GLN A 1 185 ? -10.957 7.341 22.013 1.00 90.38 185 GLN A CA 1
ATOM 1510 C C . GLN A 1 185 ? -12.442 7.556 21.676 1.00 90.38 185 GLN A C 1
ATOM 1512 O O . GLN A 1 185 ? -13.116 8.329 22.352 1.00 90.38 185 GLN A O 1
ATOM 1517 N N . TYR A 1 186 ? -12.951 6.883 20.641 1.00 90.50 186 TYR A N 1
ATOM 1518 C CA . TYR A 1 186 ? -14.360 6.927 20.248 1.00 90.50 186 TYR A CA 1
ATOM 1519 C C . TYR A 1 186 ? -15.052 5.567 20.392 1.00 90.50 186 TYR A C 1
ATOM 1521 O O . TYR A 1 186 ? -16.215 5.460 20.018 1.00 90.50 186 TYR A O 1
ATOM 1529 N N . GLN A 1 187 ? -14.358 4.543 20.909 1.00 90.69 187 GLN A N 1
ATOM 1530 C CA . GLN A 1 187 ? -14.843 3.157 20.972 1.00 90.69 187 GLN A CA 1
ATOM 1531 C C . GLN A 1 187 ? -15.302 2.640 19.596 1.00 90.69 187 GLN A C 1
ATOM 1533 O O . GLN A 1 187 ? -16.301 1.933 19.475 1.00 90.69 187 GLN A O 1
ATOM 1538 N N . LEU A 1 188 ? -14.579 3.026 18.538 1.00 91.25 188 LEU A N 1
ATOM 1539 C CA . LEU A 1 188 ? -14.898 2.655 17.161 1.00 91.25 188 LEU A CA 1
ATOM 1540 C C . LEU A 1 188 ? -13.829 1.744 16.572 1.00 91.25 188 LEU A C 1
ATOM 1542 O O . LEU A 1 188 ? -12.630 1.999 16.686 1.00 91.25 188 LEU A O 1
ATOM 1546 N N . LEU A 1 189 ? -14.302 0.726 15.862 1.00 93.31 189 LEU A N 1
ATOM 1547 C CA . LEU A 1 189 ? -13.500 -0.204 15.084 1.00 93.31 189 LEU A CA 1
ATOM 1548 C C . LEU A 1 189 ? -14.016 -0.182 13.648 1.00 93.31 189 LEU A C 1
ATOM 1550 O O . LEU A 1 189 ? -15.184 -0.480 13.398 1.00 93.31 189 LEU A O 1
ATOM 1554 N N . LEU A 1 190 ? -13.165 0.200 12.700 1.00 93.69 190 LEU A N 1
ATOM 1555 C CA . LEU A 1 190 ? -13.531 0.272 11.290 1.00 93.69 190 LEU A CA 1
ATOM 1556 C C . LEU A 1 190 ? -12.796 -0.803 10.513 1.00 93.69 190 LEU A C 1
ATOM 1558 O O . LEU A 1 190 ? -11.571 -0.840 10.518 1.00 93.69 190 LEU A O 1
ATOM 1562 N N . VAL A 1 191 ? -13.543 -1.620 9.775 1.00 94.12 191 VAL A N 1
ATOM 1563 C CA . VAL A 1 191 ? -12.990 -2.621 8.862 1.00 94.12 191 VAL A CA 1
ATOM 1564 C C . VAL A 1 191 ? -13.284 -2.189 7.431 1.00 94.12 191 VAL A C 1
ATOM 1566 O O . VAL A 1 191 ? -14.430 -2.139 6.995 1.00 94.12 191 VAL A O 1
ATOM 1569 N N . CYS A 1 192 ? -12.235 -1.870 6.680 1.00 93.44 192 CYS A N 1
ATOM 1570 C CA . CYS A 1 192 ? -12.302 -1.597 5.252 1.00 93.44 192 CYS A CA 1
ATOM 1571 C C . CYS A 1 192 ? -11.945 -2.872 4.489 1.00 93.44 192 CYS A C 1
ATOM 1573 O O . CYS A 1 192 ? -10.775 -3.249 4.415 1.00 93.44 192 CYS A O 1
ATOM 1575 N N . GLN A 1 193 ? -12.950 -3.523 3.907 1.00 93.25 193 GLN A N 1
ATOM 1576 C CA . GLN A 1 193 ? -12.742 -4.652 3.011 1.00 93.25 193 GLN A CA 1
ATOM 1577 C C . GLN A 1 193 ? -12.606 -4.164 1.566 1.00 93.25 193 GLN A C 1
ATOM 1579 O O . GLN A 1 193 ? -13.447 -3.436 1.045 1.00 93.25 193 GLN A O 1
ATOM 1584 N N . GLN A 1 194 ? -11.540 -4.595 0.906 1.00 90.00 194 GLN A N 1
ATOM 1585 C CA . GLN A 1 194 ? -11.290 -4.391 -0.511 1.00 90.00 194 GLN A CA 1
ATOM 1586 C C . GLN A 1 194 ? -11.548 -5.706 -1.223 1.00 90.00 194 GLN A C 1
ATOM 1588 O O . GLN A 1 194 ? -10.876 -6.712 -0.972 1.00 90.00 194 GLN A O 1
ATOM 1593 N N . VAL A 1 195 ? -12.533 -5.693 -2.111 1.00 86.31 195 VAL A N 1
ATOM 1594 C CA . VAL A 1 195 ? -12.923 -6.863 -2.887 1.00 86.31 195 VAL A CA 1
ATOM 1595 C C . VAL A 1 195 ? -12.772 -6.536 -4.357 1.00 86.31 195 VAL A C 1
ATOM 1597 O O . VAL A 1 195 ? -13.141 -5.461 -4.825 1.00 86.31 195 VAL A O 1
ATOM 1600 N N . ARG A 1 196 ? -12.244 -7.503 -5.092 1.00 72.00 196 ARG A N 1
ATOM 1601 C CA . ARG A 1 196 ? -12.375 -7.582 -6.539 1.00 72.00 196 ARG A CA 1
ATOM 1602 C C . ARG A 1 196 ? -13.326 -8.736 -6.827 1.00 72.00 196 ARG A C 1
ATOM 1604 O O . ARG A 1 196 ? -13.163 -9.799 -6.233 1.00 72.00 196 ARG A O 1
ATOM 1611 N N . SER A 1 197 ? -14.238 -8.559 -7.779 1.00 57.81 197 SER A N 1
ATOM 1612 C CA . SER A 1 197 ? -14.921 -9.711 -8.364 1.00 57.81 197 SER A CA 1
ATOM 1613 C C . SER A 1 197 ? -13.935 -10.428 -9.287 1.00 57.81 197 SER A C 1
ATOM 1615 O O . SER A 1 197 ? -13.383 -9.838 -10.225 1.00 57.81 197 SER A O 1
ATOM 1617 N N . PHE A 1 198 ? -13.631 -11.680 -8.970 1.00 54.66 198 PHE A N 1
ATOM 1618 C CA . PHE A 1 198 ? -12.909 -12.580 -9.856 1.00 54.66 198 PHE A CA 1
ATOM 1619 C C . PHE A 1 198 ? -13.804 -13.783 -10.112 1.00 54.66 198 PHE A C 1
ATOM 1621 O O . PHE A 1 198 ? -13.761 -14.748 -9.364 1.00 54.66 198 PHE A O 1
ATOM 1628 N N . GLY A 1 199 ? -14.621 -13.695 -11.162 1.00 55.19 199 GLY A N 1
ATOM 1629 C CA . GLY A 1 199 ? -15.424 -14.828 -11.612 1.00 55.19 199 GLY A CA 1
ATOM 1630 C C . GLY A 1 199 ? -16.574 -15.219 -10.685 1.00 55.19 199 GLY A C 1
ATOM 1631 O O . GLY A 1 199 ? -16.966 -16.380 -10.719 1.00 55.19 199 GLY A O 1
ATOM 1632 N N . ASP A 1 200 ? -17.136 -14.290 -9.905 1.00 42.41 200 ASP A N 1
ATOM 1633 C CA . ASP A 1 200 ? -18.406 -14.552 -9.223 1.00 42.41 200 ASP A CA 1
ATOM 1634 C C . ASP A 1 200 ? -19.525 -14.5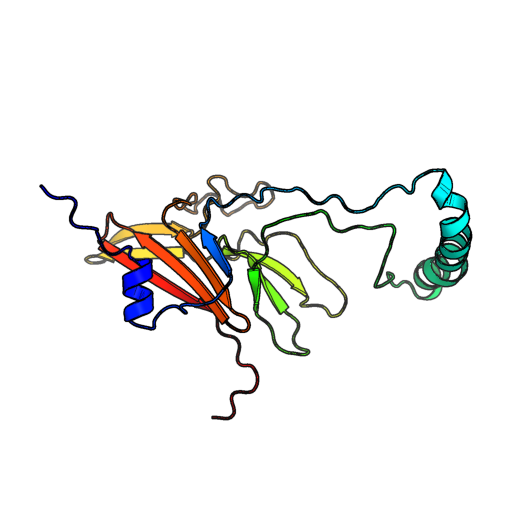89 -10.279 1.00 42.41 200 ASP A C 1
ATOM 1636 O O . ASP A 1 200 ? -20.104 -13.566 -10.648 1.00 42.41 200 ASP A O 1
ATOM 1640 N N . THR A 1 201 ? -19.800 -15.778 -10.817 1.00 43.16 201 THR A N 1
ATOM 1641 C CA . THR A 1 201 ? -21.161 -16.126 -11.229 1.00 43.16 201 THR A CA 1
ATOM 1642 C C . THR A 1 201 ? -22.026 -16.065 -9.977 1.00 43.16 201 THR A C 1
ATOM 1644 O O . THR A 1 201 ? -21.722 -16.757 -9.004 1.00 43.16 201 THR A O 1
ATOM 1647 N N . GLN A 1 202 ? -23.033 -15.189 -10.005 1.00 37.88 202 GLN A N 1
ATOM 1648 C CA . GLN A 1 202 ? -24.113 -15.152 -9.016 1.00 37.88 202 GLN A CA 1
ATOM 1649 C C . GLN A 1 202 ? -24.751 -16.528 -8.828 1.00 37.88 202 GLN A C 1
ATOM 1651 O O . GLN A 1 202 ? -24.818 -17.280 -9.830 1.00 37.88 202 GLN A O 1
#